Protein AF-A0A3B9L154-F1 (afdb_monomer_lite)

Secondary structure (DSSP, 8-state):
-----------HHHHHHHHHHHHHHHGGGGSPP----SPPHHHHHHHHHHHHTT--S------HHHHHHHHHHHHHHSPTT----EEGGG---HHHHHHHHHHHT--EEEE-SHHHHHHHHHH-TTSEEEESSPPPHHHHHHHHHHS-GGGGGGGGGEEEEE-SHHHHHHHHHHHHHTT-PEEEEEEB--SS-SSSBPTTHHHHHHHHHHHH-TTEEEEEEE---TTGGGS----

Structure (mmCIF, N/CA/C/O backbone):
data_AF-A0A3B9L154-F1
#
_entry.id   AF-A0A3B9L154-F1
#
loop_
_atom_site.group_PDB
_atom_site.id
_atom_site.type_symbol
_atom_site.label_atom_id
_atom_site.label_alt_id
_atom_site.label_comp_id
_atom_site.label_asym_id
_atom_site.label_entity_id
_atom_site.label_seq_id
_atom_site.pdbx_PDB_ins_code
_atom_site.Cartn_x
_atom_site.Cartn_y
_atom_site.Cartn_z
_atom_site.occupancy
_atom_site.B_iso_or_equiv
_atom_site.auth_seq_id
_atom_site.auth_comp_id
_atom_site.auth_asym_id
_atom_site.auth_atom_id
_atom_site.pdbx_PDB_model_num
ATOM 1 N N . MET A 1 1 ? 9.910 81.592 54.463 1.00 31.41 1 MET A N 1
ATOM 2 C CA . MET A 1 1 ? 10.342 80.218 54.130 1.00 31.41 1 MET A CA 1
ATOM 3 C C . MET A 1 1 ? 9.312 79.659 53.158 1.00 31.41 1 MET A C 1
ATOM 5 O O . MET A 1 1 ? 8.141 79.693 53.516 1.00 31.41 1 MET A O 1
ATOM 9 N N . PRO A 1 2 ? 9.697 79.344 51.911 1.00 40.53 2 PRO A N 1
ATOM 10 C CA . PRO A 1 2 ? 8.777 79.244 50.780 1.00 40.53 2 PRO A CA 1
ATOM 11 C C . PRO A 1 2 ? 8.341 77.796 50.532 1.00 40.53 2 PRO A C 1
ATOM 13 O O . PRO A 1 2 ? 9.166 76.898 50.643 1.00 40.53 2 PRO A O 1
ATOM 16 N N . GLU A 1 3 ? 7.104 77.565 50.094 1.00 33.75 3 GLU A N 1
ATOM 17 C CA . GLU A 1 3 ? 6.767 76.337 49.365 1.00 33.75 3 GLU A CA 1
ATOM 18 C C . GLU A 1 3 ? 5.946 76.690 48.128 1.00 33.75 3 GLU A C 1
ATOM 20 O O . GLU A 1 3 ? 4.834 77.206 48.204 1.00 33.75 3 GLU A O 1
ATOM 25 N N . GLY A 1 4 ? 6.592 76.491 46.979 1.00 37.31 4 GLY A N 1
ATOM 26 C CA . GLY A 1 4 ? 6.086 76.798 45.655 1.00 37.31 4 GLY A CA 1
ATOM 27 C C . GLY A 1 4 ? 5.160 75.729 45.085 1.00 37.31 4 GLY A C 1
ATOM 28 O O . GLY A 1 4 ? 5.178 74.553 45.457 1.00 37.31 4 GLY A O 1
ATOM 29 N N . GLU A 1 5 ? 4.379 76.188 44.115 1.00 43.97 5 GLU A N 1
ATOM 30 C CA . GLU A 1 5 ? 3.517 75.422 43.227 1.00 43.97 5 GLU A CA 1
ATOM 31 C C . GLU A 1 5 ? 4.261 74.239 42.586 1.00 43.97 5 GLU A C 1
ATOM 33 O O . GLU A 1 5 ? 5.245 74.405 41.861 1.00 43.97 5 GLU A O 1
ATOM 38 N N . ARG A 1 6 ? 3.756 73.017 42.789 1.00 40.03 6 ARG A N 1
ATOM 39 C CA . ARG A 1 6 ? 4.175 71.844 42.012 1.00 40.03 6 ARG A CA 1
ATOM 40 C C . ARG A 1 6 ? 3.196 71.612 40.863 1.00 40.03 6 ARG A C 1
ATOM 42 O O . ARG A 1 6 ? 2.108 71.078 41.056 1.00 40.03 6 ARG A O 1
ATOM 49 N N . ARG A 1 7 ? 3.611 71.985 39.645 1.00 44.00 7 ARG A N 1
ATOM 50 C CA . ARG A 1 7 ? 2.992 71.541 38.384 1.00 44.00 7 ARG A CA 1
ATOM 51 C C . ARG A 1 7 ? 3.123 70.019 38.279 1.00 44.00 7 ARG A C 1
ATOM 53 O O . ARG A 1 7 ? 4.236 69.497 38.232 1.00 44.00 7 ARG A O 1
ATOM 60 N N . PHE A 1 8 ? 2.003 69.310 38.188 1.00 41.16 8 PHE A N 1
ATOM 61 C CA . PHE A 1 8 ? 2.006 67.899 37.809 1.00 41.16 8 PHE A CA 1
ATOM 62 C C . PHE A 1 8 ? 2.337 67.787 36.317 1.00 41.16 8 PHE A C 1
ATOM 64 O O . PHE A 1 8 ? 1.530 68.138 35.461 1.00 41.16 8 PHE A O 1
ATOM 71 N N . SER A 1 9 ? 3.545 67.317 36.002 1.00 48.91 9 SER A N 1
ATOM 72 C CA . SER A 1 9 ? 3.886 66.867 34.652 1.00 48.91 9 SER A CA 1
ATOM 73 C C . SER A 1 9 ? 3.619 65.366 34.559 1.00 48.91 9 SER A C 1
ATOM 75 O O . SER A 1 9 ? 4.186 64.573 35.310 1.00 48.91 9 SER A O 1
ATOM 77 N N . VAL A 1 10 ? 2.709 64.973 33.669 1.00 49.78 10 VAL A N 1
ATOM 78 C CA . VAL A 1 10 ? 2.440 63.559 33.389 1.00 49.78 10 VAL A CA 1
ATOM 79 C C . VAL A 1 10 ? 3.591 63.032 32.536 1.00 49.78 10 VAL A C 1
ATOM 81 O O . VAL A 1 10 ? 3.801 63.463 31.403 1.00 49.78 10 VAL A O 1
ATOM 84 N N . SER A 1 11 ? 4.370 62.112 33.097 1.00 53.66 11 SER A N 1
ATOM 85 C CA . SER A 1 11 ? 5.464 61.450 32.388 1.00 53.66 11 SER A CA 1
ATOM 86 C C . SER A 1 11 ? 4.907 60.469 31.356 1.00 53.66 11 SER A C 1
ATOM 88 O O . SER A 1 11 ? 3.985 59.707 31.650 1.00 53.66 11 SER A O 1
ATOM 90 N N . ARG A 1 12 ? 5.519 60.409 30.163 1.00 54.06 12 ARG A N 1
ATOM 91 C CA . ARG A 1 12 ? 5.177 59.456 29.084 1.00 54.06 12 ARG A CA 1
ATOM 92 C C . ARG A 1 12 ? 5.155 57.983 29.541 1.00 54.06 12 ARG A C 1
ATOM 94 O O . ARG A 1 12 ? 4.516 57.164 28.893 1.00 54.06 12 ARG A O 1
ATOM 101 N N . ARG A 1 13 ? 5.775 57.643 30.682 1.00 47.56 13 ARG A N 1
ATOM 102 C CA . ARG A 1 13 ? 5.690 56.311 31.312 1.00 47.56 13 ARG A CA 1
ATOM 103 C C . ARG A 1 13 ? 4.325 55.990 31.939 1.00 47.56 13 ARG A C 1
ATOM 105 O O . ARG A 1 13 ? 3.954 54.822 31.958 1.00 47.56 13 ARG A O 1
ATOM 112 N N . GLN A 1 14 ? 3.562 56.978 32.410 1.00 46.12 14 GLN A N 1
ATOM 113 C CA . GLN A 1 14 ? 2.232 56.747 32.999 1.00 46.12 14 GLN A CA 1
ATOM 114 C C . GLN A 1 14 ? 1.162 56.434 31.938 1.00 46.12 14 GLN A C 1
ATOM 116 O O . GLN A 1 14 ? 0.225 55.695 32.222 1.00 46.12 14 GLN A O 1
ATOM 121 N N . LEU A 1 15 ? 1.342 56.896 30.695 1.00 48.00 15 LEU A N 1
ATOM 122 C CA . LEU A 1 15 ? 0.468 56.536 29.568 1.00 48.00 15 LEU A CA 1
ATOM 123 C C . LEU A 1 15 ? 0.679 55.091 29.083 1.00 48.00 15 LEU A C 1
ATOM 125 O O . LEU A 1 15 ? -0.263 54.461 28.611 1.00 48.00 15 LEU A O 1
ATOM 129 N N . ILE A 1 16 ? 1.879 54.526 29.254 1.00 48.50 16 ILE A N 1
ATOM 130 C CA . ILE A 1 16 ? 2.173 53.138 28.856 1.00 48.50 16 ILE A CA 1
ATOM 131 C C . ILE A 1 16 ? 1.524 52.135 29.824 1.00 48.50 16 ILE A C 1
ATOM 133 O O . ILE A 1 16 ? 1.038 51.093 29.394 1.00 48.50 16 ILE A O 1
ATOM 137 N N . ILE A 1 17 ? 1.422 52.468 31.115 1.00 44.75 17 ILE A N 1
ATOM 138 C CA . ILE A 1 17 ? 0.771 51.599 32.112 1.00 44.75 17 ILE A CA 1
ATOM 139 C C . ILE A 1 17 ? -0.757 51.564 31.916 1.00 44.75 17 ILE A C 1
ATOM 141 O O . ILE A 1 17 ? -1.372 50.519 32.114 1.00 44.75 17 ILE A O 1
ATOM 145 N N . ALA A 1 18 ? -1.369 52.649 31.428 1.00 43.28 18 ALA A N 1
ATOM 146 C CA . ALA A 1 18 ? -2.790 52.658 31.065 1.00 43.28 18 ALA A CA 1
ATOM 147 C C . ALA A 1 18 ? -3.096 51.886 29.759 1.00 43.28 18 ALA A C 1
ATOM 149 O O . ALA A 1 18 ? -4.207 51.390 29.587 1.00 43.28 18 ALA A O 1
ATOM 150 N N . GLY A 1 19 ? -2.116 51.733 28.856 1.00 43.47 19 GLY A N 1
ATOM 151 C CA . GLY A 1 19 ? -2.281 51.014 27.584 1.00 43.47 19 GLY A CA 1
ATOM 152 C C . GLY A 1 19 ? -2.193 49.486 27.683 1.00 43.47 19 GLY A C 1
ATOM 153 O O . GLY A 1 19 ? -2.771 48.783 26.857 1.00 43.47 19 GLY A O 1
ATOM 154 N N . VAL A 1 20 ? -1.522 48.948 28.707 1.00 42.34 20 VAL A N 1
ATOM 155 C CA . VAL A 1 20 ? -1.360 47.488 28.885 1.00 42.34 20 VAL A CA 1
ATOM 156 C C . VAL A 1 20 ? -2.579 46.847 29.570 1.00 42.34 20 VAL A C 1
ATOM 158 O O . VAL A 1 20 ? -2.860 45.670 29.356 1.00 42.34 20 VAL A O 1
ATOM 161 N N . GLY A 1 21 ? -3.370 47.620 30.322 1.00 41.81 21 GLY A N 1
ATOM 162 C CA . GLY A 1 21 ? -4.554 47.112 31.026 1.00 41.81 21 GLY A CA 1
ATOM 163 C C . GLY A 1 21 ? -5.774 46.821 30.141 1.00 41.81 21 GLY A C 1
ATOM 164 O O . GLY A 1 21 ? -6.601 45.993 30.508 1.00 41.81 21 GLY A O 1
ATOM 165 N N . VAL A 1 22 ? -5.894 47.455 28.967 1.00 42.66 22 VAL A N 1
ATOM 166 C CA . VAL A 1 22 ? -7.089 47.313 28.106 1.00 42.66 22 VAL A CA 1
ATOM 167 C C . VAL A 1 22 ? -6.940 46.186 27.076 1.00 42.66 22 VAL A C 1
ATOM 169 O O . VAL A 1 22 ? -7.917 45.508 26.762 1.00 42.66 22 VAL A O 1
ATOM 172 N N . VAL A 1 23 ? -5.722 45.895 26.607 1.00 42.56 23 VAL A N 1
ATOM 173 C CA . VAL A 1 23 ? -5.493 44.807 25.632 1.00 42.56 23 VAL A CA 1
ATOM 174 C C . VAL A 1 23 ? -5.582 43.420 26.289 1.00 42.56 23 VAL A C 1
ATOM 176 O O . VAL A 1 23 ? -6.016 42.463 25.652 1.00 42.56 23 VAL A O 1
ATOM 179 N N . GLY A 1 24 ? -5.266 43.305 27.585 1.00 40.78 24 GLY A N 1
ATOM 180 C CA . GLY A 1 24 ? -5.338 42.034 28.319 1.00 40.78 24 GLY A CA 1
ATOM 181 C C . GLY A 1 24 ? -6.758 41.532 28.617 1.00 40.78 24 GLY A C 1
ATOM 182 O O . GLY A 1 24 ? -6.963 40.328 28.749 1.00 40.78 24 GLY A O 1
ATOM 183 N N . VAL A 1 25 ? -7.755 42.423 28.689 1.00 44.44 25 VAL A N 1
ATOM 184 C CA . VAL A 1 25 ? -9.144 42.047 29.023 1.00 44.44 25 VAL A CA 1
ATOM 185 C C . VAL A 1 25 ? -9.961 41.713 27.767 1.00 44.44 25 VAL A C 1
ATOM 187 O O . VAL A 1 25 ? -10.824 40.837 27.810 1.00 44.44 25 VAL A O 1
ATOM 190 N N . ALA A 1 26 ? -9.642 42.316 26.615 1.00 43.91 26 ALA A N 1
ATOM 191 C CA . ALA A 1 26 ? -10.324 42.027 25.348 1.00 43.91 26 ALA A CA 1
ATOM 192 C C . ALA A 1 26 ? -9.974 40.644 24.755 1.00 43.91 26 ALA A C 1
ATOM 194 O O . ALA A 1 26 ? -10.754 40.098 23.982 1.00 43.91 26 ALA A O 1
ATOM 195 N N . GLY A 1 27 ? -8.837 40.048 25.138 1.00 45.56 27 GLY A N 1
ATOM 196 C CA . GLY A 1 27 ? -8.429 38.705 24.700 1.00 45.56 27 GLY A CA 1
ATOM 197 C C . GLY A 1 27 ? -9.042 37.546 25.500 1.00 45.56 27 GLY A C 1
ATOM 198 O O . GLY A 1 27 ? -8.946 36.396 25.080 1.00 45.56 27 GLY A O 1
ATOM 199 N N . MET A 1 28 ? -9.692 37.814 26.641 1.00 47.28 28 MET A N 1
ATOM 200 C CA . MET A 1 28 ? -10.324 36.769 27.465 1.00 47.28 28 MET A CA 1
ATOM 201 C C . MET A 1 28 ? -11.740 36.383 27.006 1.00 47.28 28 MET A C 1
ATOM 203 O O . MET A 1 28 ? -12.293 35.400 27.498 1.00 47.28 28 MET A O 1
ATOM 207 N N . THR A 1 29 ? -12.328 37.098 26.043 1.00 53.38 29 THR A N 1
ATOM 208 C CA . THR A 1 29 ? -13.706 36.866 25.569 1.00 53.38 29 THR A CA 1
ATOM 209 C C . THR A 1 29 ? -13.818 35.862 24.418 1.00 53.38 29 THR A C 1
ATOM 211 O O . THR A 1 29 ? -14.924 35.571 23.971 1.00 53.38 29 THR A O 1
ATOM 214 N N . GLN A 1 30 ? -12.704 35.264 23.984 1.00 54.94 30 GLN A N 1
ATOM 215 C CA . GLN A 1 30 ? -12.688 34.145 23.034 1.00 54.94 30 GLN A CA 1
ATOM 216 C C . GLN A 1 30 ? -12.179 32.841 23.659 1.00 54.94 30 GLN A C 1
ATOM 218 O O . GLN A 1 30 ? -11.603 32.000 22.971 1.00 54.94 30 GLN A O 1
ATOM 223 N N . ARG A 1 31 ? -12.411 32.609 24.959 1.00 54.97 31 ARG A N 1
ATOM 224 C CA . ARG A 1 31 ? -12.402 31.216 25.426 1.00 54.97 31 ARG A CA 1
ATOM 225 C C . ARG A 1 31 ? -13.531 30.491 24.690 1.00 54.97 31 ARG A C 1
ATOM 227 O O . ARG A 1 31 ? -14.668 30.970 24.764 1.00 54.97 31 ARG A O 1
ATOM 234 N N . PRO A 1 32 ? -13.252 29.387 23.969 1.00 62.50 32 PRO A N 1
ATOM 235 C CA . PRO A 1 32 ? -14.309 28.555 23.419 1.00 62.50 32 PRO A CA 1
ATOM 236 C C . PRO A 1 32 ? -15.302 28.287 24.543 1.00 62.50 32 PRO A C 1
ATOM 238 O O . PRO A 1 32 ? -14.893 27.884 25.634 1.00 62.50 32 PRO A O 1
ATOM 241 N N . ARG A 1 33 ? -16.583 28.604 24.319 1.00 59.09 33 ARG A N 1
ATOM 242 C CA . ARG A 1 33 ? -17.620 28.278 25.297 1.00 59.09 33 ARG A CA 1
ATOM 243 C C . ARG A 1 33 ? -17.484 26.801 25.623 1.00 59.09 33 ARG A C 1
ATOM 245 O O . ARG A 1 33 ? -17.418 25.982 24.707 1.00 59.09 33 ARG A O 1
ATOM 252 N N . ASP A 1 34 ? -17.413 26.507 26.912 1.00 61.62 34 ASP A N 1
ATOM 253 C CA . ASP A 1 34 ? -17.394 25.144 27.398 1.00 61.62 34 ASP A CA 1
ATOM 254 C C . ASP A 1 34 ? -18.646 24.429 26.873 1.00 61.62 34 ASP A C 1
ATOM 256 O O . ASP A 1 34 ? -19.775 24.793 27.203 1.00 61.62 34 ASP A O 1
ATOM 260 N N . LYS A 1 35 ? -18.432 23.480 25.958 1.00 61.50 35 LYS A N 1
ATOM 261 C CA . LYS A 1 35 ? -19.480 22.631 25.384 1.00 61.50 35 LYS A CA 1
ATOM 262 C C . LYS A 1 35 ? -19.663 21.351 26.199 1.00 61.50 35 LYS A C 1
ATOM 264 O O . LYS A 1 35 ? -20.304 20.426 25.706 1.00 61.50 35 LYS A O 1
ATOM 269 N N . SER A 1 36 ? -19.122 21.274 27.417 1.00 61.12 36 SER A N 1
ATOM 270 C CA . SER A 1 36 ? -19.414 20.192 28.358 1.00 61.12 36 SER A CA 1
ATOM 271 C C . SER A 1 36 ? -20.848 20.312 28.897 1.00 61.12 36 SER A C 1
ATOM 273 O O . SER A 1 36 ? -21.117 20.575 30.064 1.00 61.12 36 SER A O 1
ATOM 275 N N . GLY A 1 37 ? -21.820 20.123 28.003 1.00 66.38 37 GLY A N 1
ATOM 276 C CA . GLY A 1 37 ? -23.166 19.740 28.401 1.00 66.38 37 GLY A CA 1
ATOM 277 C C . GLY A 1 37 ? -23.166 18.348 29.050 1.00 66.38 37 GLY A C 1
ATOM 278 O O . GLY A 1 37 ? -22.112 17.711 29.174 1.00 66.38 37 GLY A O 1
ATOM 279 N N . PRO A 1 38 ? -24.343 17.843 29.459 1.00 71.44 38 PRO A N 1
ATOM 280 C CA . PRO A 1 38 ? -24.476 16.466 29.918 1.00 71.44 38 PRO A CA 1
ATOM 281 C C . PRO A 1 38 ? -23.834 15.521 28.900 1.00 71.44 38 PRO A C 1
ATOM 283 O O . PRO A 1 38 ? -24.082 15.647 27.699 1.00 71.44 38 PRO A O 1
ATOM 286 N N . ARG A 1 39 ? -22.983 14.602 29.368 1.00 78.25 39 ARG A N 1
ATOM 287 C CA . ARG A 1 39 ? -22.363 13.616 28.477 1.00 78.25 39 ARG A CA 1
ATOM 288 C C . ARG A 1 39 ? -23.473 12.794 27.833 1.00 78.25 39 ARG A C 1
ATOM 290 O O . ARG A 1 39 ? -24.379 12.337 28.528 1.00 78.25 39 ARG A O 1
ATOM 297 N N . GLU A 1 40 ? -23.404 12.621 26.516 1.00 88.56 40 GLU A N 1
ATOM 298 C CA . GLU A 1 40 ? -24.346 11.757 25.807 1.00 88.56 40 GLU A CA 1
ATOM 299 C C . GLU A 1 40 ? -24.321 10.348 26.409 1.00 88.56 40 GLU A C 1
ATOM 301 O O . GLU A 1 40 ? -23.264 9.871 26.835 1.00 88.56 40 GLU A O 1
ATOM 306 N N . LYS A 1 41 ? -25.476 9.668 26.401 1.00 92.19 41 LYS A N 1
ATOM 307 C CA . LYS A 1 41 ? -25.634 8.325 26.981 1.00 92.19 41 LYS A CA 1
ATOM 308 C C . LYS A 1 41 ? -24.539 7.358 26.516 1.00 92.19 41 LYS A C 1
ATOM 310 O O . LYS A 1 41 ? -23.989 6.632 27.330 1.00 92.19 41 LYS A O 1
ATOM 315 N N . TYR A 1 42 ? -24.169 7.424 25.239 1.00 92.06 42 TYR A N 1
ATOM 316 C CA . TYR A 1 42 ? -23.092 6.629 24.648 1.00 92.06 42 TYR A CA 1
ATOM 317 C C . TYR A 1 42 ? -21.768 6.703 25.436 1.00 92.06 42 TYR A C 1
ATOM 319 O O . TYR A 1 42 ? -21.164 5.677 25.737 1.00 92.06 42 TYR A O 1
ATOM 327 N N . PHE A 1 43 ? -21.324 7.906 25.813 1.00 91.50 43 PHE A N 1
ATOM 328 C CA . PHE A 1 43 ? -20.069 8.079 26.550 1.00 91.50 43 PHE A CA 1
ATOM 329 C C . PHE A 1 43 ? -20.199 7.708 28.029 1.00 91.50 43 PHE A C 1
ATOM 331 O O . PHE A 1 43 ? -19.212 7.296 28.636 1.00 91.50 43 PHE A O 1
ATOM 338 N N . LEU A 1 44 ? -21.398 7.845 28.606 1.00 92.44 44 LEU A N 1
ATOM 339 C CA . LEU A 1 44 ? -21.682 7.379 29.966 1.00 92.44 44 LEU A CA 1
ATOM 340 C C . LEU A 1 44 ? -21.626 5.850 30.039 1.00 92.44 44 LEU A C 1
ATOM 342 O O . LEU A 1 44 ? -20.905 5.319 30.874 1.00 92.44 44 LEU A O 1
ATOM 346 N N . ASP A 1 45 ? -22.278 5.154 29.104 1.00 93.19 45 ASP A N 1
ATOM 347 C CA . ASP A 1 45 ? -22.262 3.689 29.036 1.00 93.19 45 ASP A CA 1
ATOM 348 C C . ASP A 1 45 ? -20.828 3.150 28.868 1.00 93.19 45 ASP A C 1
ATOM 350 O O . ASP A 1 45 ? -20.438 2.178 29.516 1.00 93.19 45 ASP A O 1
ATOM 354 N N . MET A 1 46 ? -20.013 3.807 28.031 1.00 93.38 46 MET A N 1
ATOM 355 C CA . MET A 1 46 ? -18.604 3.450 27.844 1.00 93.38 46 MET A CA 1
ATOM 356 C C . MET A 1 46 ? -17.785 3.662 29.121 1.00 93.38 46 MET A C 1
ATOM 358 O O . MET A 1 46 ? -16.987 2.803 29.492 1.00 93.38 46 MET A O 1
ATOM 362 N N . GLN A 1 47 ? -17.984 4.783 29.816 1.00 91.94 47 GLN A N 1
ATOM 363 C CA . GLN A 1 47 ? -17.320 5.046 31.090 1.00 91.94 47 GLN A CA 1
ATOM 364 C C . GLN A 1 47 ? -17.702 4.006 32.150 1.00 91.94 47 GLN A C 1
ATOM 366 O O . GLN A 1 47 ? -16.822 3.511 32.853 1.00 91.94 47 GLN A O 1
ATOM 371 N N . ASP A 1 48 ? -18.986 3.665 32.253 1.00 94.19 48 ASP A N 1
ATOM 372 C CA . ASP A 1 48 ? -19.482 2.679 33.213 1.00 94.19 48 ASP A CA 1
ATOM 373 C C . ASP A 1 48 ? -18.925 1.283 32.912 1.00 94.19 48 ASP A C 1
ATOM 375 O O . ASP A 1 48 ? -18.540 0.555 33.829 1.00 94.19 48 ASP A O 1
ATOM 379 N N . ALA A 1 49 ? -18.811 0.917 31.630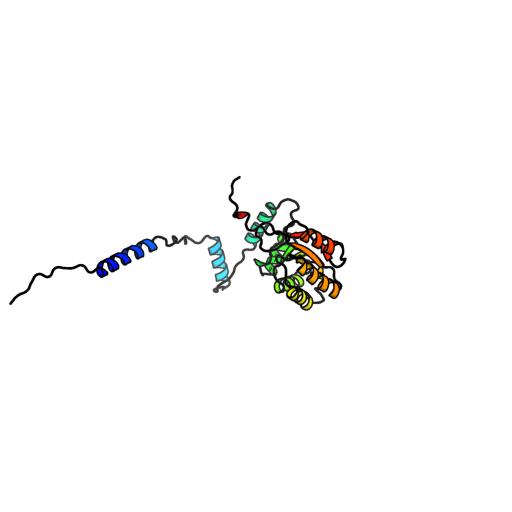 1.00 95.12 49 ALA A N 1
ATOM 380 C CA . ALA A 1 49 ? -18.167 -0.324 31.213 1.00 95.12 49 ALA A CA 1
ATOM 381 C C . ALA A 1 49 ? -16.683 -0.361 31.612 1.00 95.12 49 ALA A C 1
ATOM 383 O O . ALA A 1 49 ? -16.250 -1.329 32.231 1.00 95.12 49 ALA A O 1
ATOM 384 N N . LEU A 1 50 ? -15.922 0.703 31.331 1.00 95.62 50 LEU A N 1
ATOM 385 C CA . LEU A 1 50 ? -14.509 0.793 31.719 1.00 95.62 50 LEU A CA 1
ATOM 386 C C . LEU A 1 50 ? -14.333 0.720 33.243 1.00 95.62 50 LEU A C 1
ATOM 388 O O . LEU A 1 50 ? -13.476 -0.015 33.728 1.00 95.62 50 LEU A O 1
ATOM 392 N N . ALA A 1 51 ? -15.170 1.433 34.002 1.00 95.06 51 ALA A N 1
ATOM 393 C CA . ALA A 1 51 ? -15.127 1.430 35.462 1.00 95.06 51 ALA A CA 1
ATOM 394 C C . ALA A 1 51 ? -15.445 0.046 36.048 1.00 95.06 51 ALA A C 1
ATOM 396 O O . ALA A 1 51 ? -14.761 -0.403 36.968 1.00 95.06 51 ALA A O 1
ATOM 397 N N . ARG A 1 52 ? -16.449 -0.648 35.496 1.00 97.25 52 ARG A N 1
ATOM 398 C CA . ARG A 1 52 ? -16.830 -2.009 35.902 1.00 97.25 52 ARG A CA 1
ATOM 399 C C . ARG A 1 52 ? -15.713 -3.025 35.667 1.00 97.25 52 ARG A C 1
ATOM 401 O O . ARG A 1 52 ? -15.524 -3.899 36.504 1.00 97.25 52 ARG A O 1
ATOM 408 N N . GLU A 1 53 ? -14.958 -2.873 34.583 1.00 97.00 53 GLU A N 1
ATOM 409 C CA . GLU A 1 53 ? -13.790 -3.710 34.273 1.00 97.00 53 GLU A CA 1
ATOM 410 C C . GLU A 1 53 ? -12.497 -3.227 34.967 1.00 97.00 53 GLU A C 1
ATOM 412 O O . GLU A 1 53 ? -11.416 -3.760 34.729 1.00 97.00 53 GLU A O 1
ATOM 417 N N . GLY A 1 54 ? -12.577 -2.210 35.835 1.00 96.56 54 GLY A N 1
ATOM 418 C CA . GLY A 1 54 ? -11.428 -1.691 36.584 1.00 96.56 54 GLY A CA 1
ATOM 419 C C . GLY A 1 54 ? -10.405 -0.925 35.735 1.00 96.56 54 GLY A C 1
ATOM 420 O O . GLY A 1 54 ? -9.276 -0.705 36.179 1.00 96.56 54 GLY A O 1
ATOM 421 N N . ILE A 1 55 ? -10.774 -0.496 34.527 1.00 96.62 55 ILE A N 1
ATOM 422 C CA . ILE A 1 55 ? -9.900 0.249 33.617 1.00 96.62 55 ILE A CA 1
ATOM 423 C C . ILE A 1 55 ? -9.937 1.735 33.994 1.00 96.62 55 ILE A C 1
ATOM 425 O O . ILE A 1 55 ? -10.808 2.493 33.574 1.00 96.62 55 ILE A O 1
ATOM 429 N N . GLY A 1 56 ? -8.972 2.147 34.819 1.00 93.50 56 GLY A N 1
ATOM 430 C CA . GLY A 1 56 ? -8.829 3.524 35.315 1.00 93.50 56 GLY A CA 1
ATOM 431 C C . GLY A 1 56 ? -7.710 4.348 34.662 1.00 93.50 56 GLY A C 1
ATOM 432 O O . GLY A 1 56 ? -7.437 5.461 35.107 1.00 93.50 56 GLY A O 1
ATOM 433 N N . THR A 1 57 ? -7.023 3.812 33.652 1.00 94.62 57 THR A N 1
ATOM 434 C CA . THR A 1 57 ? -5.889 4.458 32.968 1.00 94.62 57 THR A CA 1
ATOM 435 C C . THR A 1 57 ? -6.291 5.016 31.597 1.00 94.62 57 THR A C 1
ATOM 437 O O . THR A 1 57 ? -7.320 4.614 31.044 1.00 94.62 57 THR A O 1
ATOM 440 N N . PRO A 1 58 ? -5.498 5.936 31.004 1.00 94.06 58 PRO A N 1
ATOM 441 C CA . PRO A 1 58 ? -5.717 6.376 29.628 1.00 94.06 58 PRO A CA 1
ATOM 442 C C . PRO A 1 58 ? -5.823 5.179 28.677 1.00 94.06 58 PRO A C 1
ATOM 444 O O . PRO A 1 58 ? -4.895 4.381 28.572 1.00 94.06 58 PRO A O 1
ATOM 447 N N . THR A 1 59 ? -6.968 5.064 28.005 1.00 93.25 59 THR A N 1
ATOM 448 C CA . THR A 1 59 ? -7.336 3.896 27.197 1.00 93.25 59 THR A CA 1
ATOM 449 C C . THR A 1 59 ? -7.889 4.356 25.855 1.00 93.25 59 THR A C 1
ATOM 451 O O . THR A 1 59 ? -8.747 5.237 25.803 1.00 93.25 59 THR A O 1
ATOM 454 N N . LEU A 1 60 ? -7.401 3.758 24.766 1.00 91.62 60 LEU A N 1
ATOM 455 C CA . LEU A 1 60 ? -7.983 3.917 23.436 1.00 91.62 60 LEU A CA 1
ATOM 456 C C . LEU A 1 60 ? -9.084 2.869 23.259 1.00 91.62 60 LEU A C 1
ATOM 458 O O . LEU A 1 60 ? -8.805 1.674 23.298 1.00 91.62 60 LEU A O 1
ATOM 462 N N . VAL A 1 61 ? -10.318 3.322 23.045 1.00 93.06 61 VAL A N 1
ATOM 463 C CA . VAL A 1 61 ? -11.467 2.455 22.759 1.00 93.06 61 VAL A CA 1
ATOM 464 C C . VAL A 1 61 ? -11.856 2.622 21.297 1.00 93.06 61 VAL A C 1
ATOM 466 O O . VAL A 1 61 ? -12.023 3.747 20.824 1.00 93.06 61 VAL A O 1
ATOM 469 N N . ILE A 1 62 ? -12.009 1.503 20.593 1.00 93.25 62 ILE A N 1
ATOM 470 C CA . ILE A 1 62 ? -12.532 1.459 19.228 1.00 93.25 62 ILE A CA 1
ATOM 471 C C . ILE A 1 62 ? -13.911 0.809 19.279 1.00 93.25 62 ILE A C 1
ATOM 473 O O . ILE A 1 62 ? -14.044 -0.337 19.698 1.00 93.25 62 ILE A O 1
ATOM 477 N N . ASP A 1 63 ? -14.931 1.549 18.854 1.00 95.50 63 ASP A N 1
ATOM 478 C CA . ASP A 1 63 ? -16.278 1.018 18.653 1.00 95.50 63 ASP A CA 1
ATOM 479 C C . ASP A 1 63 ? -16.331 0.322 17.285 1.00 95.50 63 ASP A C 1
ATOM 481 O O . ASP A 1 63 ? -16.338 0.982 16.240 1.00 95.50 63 ASP A O 1
ATOM 485 N N . LEU A 1 64 ? -16.301 -1.014 17.301 1.00 95.81 64 LEU A N 1
ATOM 486 C CA . LEU A 1 64 ? -16.296 -1.827 16.084 1.00 95.81 64 LEU A CA 1
ATOM 487 C C . LEU A 1 64 ? -17.634 -1.775 15.339 1.00 95.81 64 LEU A C 1
ATOM 489 O O . LEU A 1 64 ? -17.627 -1.808 14.114 1.00 95.81 64 LEU A O 1
ATOM 493 N N . GLU A 1 65 ? -18.762 -1.613 16.035 1.00 96.44 65 GLU A N 1
ATOM 494 C CA . GLU A 1 65 ? -20.075 -1.513 15.385 1.00 96.44 65 GLU A CA 1
ATOM 495 C C . GLU A 1 65 ? -20.185 -0.209 14.590 1.00 96.44 65 GLU A C 1
ATOM 497 O O . GLU A 1 65 ? -20.627 -0.197 13.439 1.00 96.44 65 GLU A O 1
ATOM 502 N N . ARG A 1 66 ? -19.716 0.906 15.166 1.00 97.00 66 ARG A N 1
ATOM 503 C CA . ARG A 1 66 ? -19.633 2.182 14.440 1.00 97.00 66 ARG A CA 1
ATOM 504 C C . ARG A 1 66 ? -18.607 2.140 13.314 1.00 97.00 66 ARG A C 1
ATOM 506 O O . ARG A 1 66 ? -18.835 2.758 12.274 1.00 97.00 66 ARG A O 1
ATOM 513 N N . LEU A 1 67 ? -17.485 1.442 13.499 1.00 97.25 67 LEU A N 1
ATOM 514 C CA . LEU A 1 67 ? -16.512 1.224 12.429 1.00 97.25 67 LEU A CA 1
ATOM 515 C C . LEU A 1 67 ? -17.150 0.461 11.259 1.00 97.25 67 LEU A C 1
ATOM 517 O O . LEU A 1 67 ? -17.023 0.908 10.121 1.00 97.25 67 LEU A O 1
ATOM 521 N N . ASP A 1 68 ? -17.883 -0.616 11.534 1.00 98.44 68 ASP A N 1
ATOM 522 C CA . ASP A 1 68 ? -18.580 -1.411 10.519 1.00 98.44 68 ASP A CA 1
ATOM 523 C C . ASP A 1 68 ? -19.647 -0.601 9.788 1.00 98.44 68 ASP A C 1
ATOM 525 O O . ASP A 1 68 ? -19.681 -0.603 8.560 1.00 98.44 68 ASP A O 1
ATOM 529 N N . ALA A 1 69 ? -20.445 0.189 10.509 1.00 98.44 69 ALA A N 1
ATOM 530 C CA . ALA A 1 69 ? -21.419 1.083 9.887 1.00 98.44 69 ALA A CA 1
ATOM 531 C C . ALA A 1 69 ? -20.757 2.121 8.956 1.00 98.44 69 ALA A C 1
ATOM 533 O O . ALA A 1 69 ? -21.282 2.431 7.881 1.00 98.44 69 ALA A O 1
ATOM 534 N N . ASN A 1 70 ? -19.585 2.647 9.334 1.00 97.81 70 ASN A N 1
ATOM 535 C CA . ASN A 1 70 ? -18.819 3.569 8.492 1.00 97.81 70 ASN A CA 1
ATOM 536 C C . ASN A 1 70 ? -18.255 2.873 7.247 1.00 97.81 70 ASN A C 1
ATOM 538 O O . ASN A 1 70 ? -18.277 3.456 6.162 1.00 97.81 70 ASN A O 1
ATOM 542 N N . ILE A 1 71 ? -17.758 1.642 7.394 1.00 97.44 71 ILE A N 1
ATOM 543 C CA . ILE A 1 71 ? -17.285 0.815 6.279 1.00 97.44 71 ILE A CA 1
ATOM 544 C C . ILE A 1 71 ? -18.431 0.551 5.305 1.00 97.44 71 ILE A C 1
ATOM 546 O O . ILE A 1 71 ? -18.282 0.805 4.112 1.00 97.44 71 ILE A O 1
ATOM 550 N N . ASP A 1 72 ? -19.582 0.111 5.806 1.00 97.62 72 ASP A N 1
ATOM 551 C CA . ASP A 1 72 ? -20.756 -0.175 4.985 1.00 97.62 72 ASP A CA 1
ATOM 552 C C . ASP A 1 72 ? -21.194 1.073 4.217 1.00 97.62 72 ASP A C 1
ATOM 554 O O . ASP A 1 72 ? -21.392 1.024 3.003 1.00 97.62 72 ASP A O 1
ATOM 558 N N . THR A 1 73 ? -21.247 2.220 4.900 1.00 9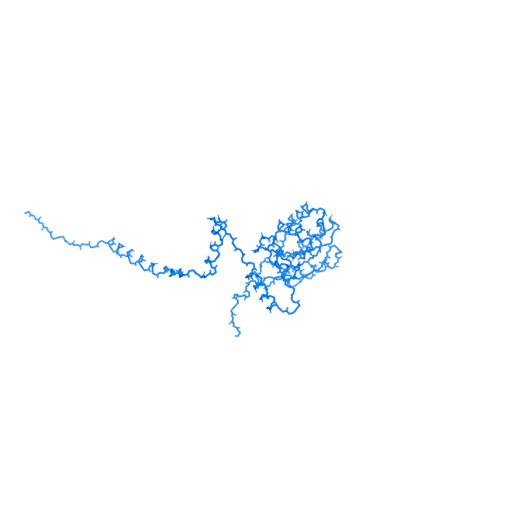8.00 73 THR A N 1
ATOM 559 C CA . THR A 1 73 ? -21.556 3.516 4.281 1.00 98.00 73 THR A CA 1
ATOM 560 C C . THR A 1 73 ? -20.558 3.856 3.173 1.00 98.00 73 THR A C 1
ATOM 562 O O . THR A 1 73 ? -20.972 4.199 2.066 1.00 98.00 73 THR A O 1
ATOM 565 N N . LEU A 1 74 ? -19.250 3.721 3.427 1.00 96.06 74 LEU A N 1
ATOM 566 C CA . LEU A 1 74 ? -18.211 3.938 2.418 1.00 96.06 74 LEU A CA 1
ATOM 567 C C . LEU A 1 74 ? -18.452 3.067 1.180 1.00 96.06 74 LEU A C 1
ATOM 569 O O . LEU A 1 74 ? -18.410 3.588 0.068 1.00 96.06 74 LEU A O 1
ATOM 573 N N . LEU A 1 75 ? -18.733 1.774 1.363 1.00 96.12 75 LEU A N 1
ATOM 574 C CA . LEU A 1 75 ? -18.968 0.845 0.256 1.00 96.12 75 LEU A CA 1
ATOM 575 C C . LEU A 1 75 ? -20.176 1.255 -0.596 1.00 96.12 75 LEU A C 1
ATOM 577 O O . LEU A 1 75 ? -20.121 1.109 -1.814 1.00 96.12 75 LEU A O 1
ATOM 581 N N . THR A 1 76 ? -21.227 1.831 0.003 1.00 96.50 76 THR A N 1
ATOM 582 C CA . THR A 1 76 ? -22.380 2.345 -0.764 1.00 96.50 76 THR A CA 1
ATOM 583 C C . THR A 1 76 ? -22.051 3.553 -1.646 1.00 96.50 76 THR A C 1
ATOM 585 O O . THR A 1 76 ? -22.755 3.808 -2.621 1.00 96.50 76 THR A O 1
ATOM 588 N N . HIS A 1 77 ? -20.988 4.298 -1.328 1.00 96.19 77 HIS A N 1
ATOM 589 C CA . HIS A 1 77 ? -20.557 5.468 -2.096 1.00 96.19 77 HIS A CA 1
ATOM 590 C C . HIS A 1 77 ? -19.583 5.124 -3.229 1.00 96.19 77 HIS A C 1
ATOM 592 O O . HIS A 1 77 ? -19.286 5.983 -4.063 1.00 96.19 77 HIS A O 1
ATOM 598 N N . LEU A 1 78 ? -19.054 3.899 -3.264 1.00 95.69 78 LEU A N 1
ATOM 599 C CA . LEU A 1 78 ? -18.103 3.497 -4.292 1.00 95.69 78 LEU A CA 1
ATOM 600 C C . LEU A 1 78 ? -18.816 3.246 -5.630 1.00 95.69 78 LEU A C 1
ATOM 602 O O . LEU A 1 78 ? -19.832 2.549 -5.670 1.00 95.69 78 LEU A O 1
ATOM 606 N N . PRO A 1 79 ? -18.270 3.744 -6.754 1.00 95.62 79 PRO A N 1
ATOM 607 C CA . PRO A 1 79 ? -18.730 3.357 -8.080 1.00 95.62 79 PRO A CA 1
ATOM 608 C C . PRO A 1 79 ? -18.656 1.841 -8.288 1.00 95.62 79 PRO A C 1
ATOM 610 O O . PRO A 1 79 ? -17.737 1.173 -7.807 1.00 95.62 79 PRO A O 1
ATOM 613 N N . ASN A 1 80 ? -19.590 1.301 -9.072 1.00 92.69 80 ASN A N 1
ATOM 614 C CA . ASN A 1 80 ? -19.587 -0.119 -9.407 1.00 92.69 80 ASN A CA 1
ATOM 615 C C . ASN A 1 80 ? -18.261 -0.527 -10.079 1.00 92.69 80 ASN A C 1
ATOM 617 O O . ASN A 1 80 ? -17.792 0.141 -11.001 1.00 92.69 80 ASN A O 1
ATOM 621 N N . GLY A 1 81 ? -17.663 -1.624 -9.614 1.00 91.00 81 GLY A N 1
ATOM 622 C CA . GLY A 1 81 ? -16.376 -2.123 -10.102 1.00 91.00 81 GLY A CA 1
ATOM 623 C C . GLY A 1 81 ? -15.143 -1.366 -9.592 1.00 91.00 81 GLY A C 1
ATOM 624 O O . GLY A 1 81 ? -14.027 -1.725 -9.968 1.00 91.00 81 GLY A O 1
ATOM 625 N N . MET A 1 82 ? -15.294 -0.351 -8.730 1.00 95.00 82 MET A N 1
ATOM 626 C CA . MET A 1 82 ? -14.148 0.342 -8.143 1.00 95.00 82 MET A CA 1
ATOM 627 C C . MET A 1 82 ? -13.423 -0.551 -7.128 1.00 95.00 82 MET A C 1
ATOM 629 O O . MET A 1 82 ? -13.972 -0.942 -6.099 1.00 95.00 82 MET A O 1
ATOM 633 N N . GLY A 1 83 ? -12.151 -0.848 -7.398 1.00 94.44 83 GLY A N 1
ATOM 634 C CA . GLY A 1 83 ? -11.297 -1.612 -6.491 1.00 94.44 83 GLY A CA 1
ATOM 635 C C . GLY A 1 83 ? -10.844 -0.780 -5.294 1.00 94.44 83 GLY A C 1
ATOM 636 O O . GLY A 1 83 ? -9.778 -0.169 -5.344 1.00 94.44 83 GLY A O 1
ATOM 637 N N . TYR A 1 84 ? -11.624 -0.782 -4.212 1.00 96.44 84 TYR A N 1
ATOM 638 C CA . TYR A 1 84 ? -11.241 -0.135 -2.956 1.00 96.44 84 TYR A CA 1
ATOM 639 C C . TYR A 1 84 ? -9.927 -0.702 -2.406 1.00 96.44 84 TYR A C 1
ATOM 641 O O . TYR A 1 84 ? -9.725 -1.917 -2.396 1.00 96.44 84 TYR A O 1
ATOM 649 N N . ARG A 1 85 ? -9.041 0.182 -1.937 1.00 96.88 85 ARG A N 1
ATOM 650 C CA . ARG A 1 85 ? -7.744 -0.160 -1.345 1.00 96.88 85 ARG A CA 1
ATOM 651 C C . ARG A 1 85 ? -7.612 0.507 0.021 1.00 96.88 85 ARG A C 1
ATOM 653 O O . ARG A 1 85 ? -7.767 1.721 0.135 1.00 96.88 85 ARG A O 1
ATOM 660 N N . ILE A 1 86 ? -7.288 -0.277 1.046 1.00 97.19 86 ILE A N 1
ATOM 661 C CA . ILE A 1 86 ? -7.134 0.212 2.420 1.00 97.19 86 ILE A CA 1
ATOM 662 C C . ILE A 1 86 ? -5.780 0.913 2.555 1.00 97.19 86 ILE A C 1
ATOM 664 O O . ILE A 1 86 ? -4.734 0.328 2.281 1.00 97.19 86 ILE A O 1
ATOM 668 N N . VAL A 1 87 ? -5.772 2.168 3.001 1.00 95.56 87 VAL A N 1
ATOM 669 C CA . VAL A 1 87 ? -4.543 2.948 3.212 1.00 95.56 87 VAL A CA 1
ATOM 670 C C . VAL A 1 87 ? -3.966 2.631 4.596 1.00 95.56 87 VAL A C 1
ATOM 672 O O . VAL A 1 87 ? -4.430 3.155 5.604 1.00 95.56 87 VAL A O 1
ATOM 675 N N . ALA A 1 88 ? -2.931 1.788 4.664 1.00 94.81 88 ALA A N 1
ATOM 676 C CA . ALA A 1 88 ? -2.482 1.191 5.928 1.00 94.81 88 ALA A CA 1
ATOM 677 C C . ALA A 1 88 ? -1.781 2.173 6.890 1.00 94.81 88 ALA A C 1
ATOM 679 O O . ALA A 1 88 ? -1.812 1.984 8.104 1.00 94.81 88 ALA A O 1
ATOM 680 N N . LYS A 1 89 ? -1.173 3.261 6.387 1.00 92.38 89 LYS A N 1
ATOM 681 C CA . LYS A 1 89 ? -0.382 4.191 7.227 1.00 92.38 89 LYS A CA 1
ATOM 682 C C . LYS A 1 89 ? -1.175 4.868 8.348 1.00 92.38 89 LYS A C 1
ATOM 684 O O . LYS A 1 89 ? -0.586 5.210 9.367 1.00 92.38 89 LYS A O 1
ATOM 689 N N . SER A 1 90 ? -2.474 5.099 8.151 1.00 88.62 90 SER A N 1
ATOM 690 C CA . SER A 1 90 ? -3.339 5.739 9.150 1.00 88.62 90 SER A CA 1
ATOM 691 C C . SER A 1 90 ? -3.833 4.764 10.215 1.00 88.62 90 SER A C 1
ATOM 693 O O . SER A 1 90 ? -4.406 5.204 11.206 1.00 88.62 90 SER A O 1
ATOM 695 N N . LEU A 1 91 ? -3.617 3.460 10.020 1.00 88.62 91 LEU A N 1
ATOM 696 C CA . LEU A 1 91 ? -4.124 2.408 10.888 1.00 88.62 91 LEU A CA 1
ATOM 697 C C . LEU A 1 91 ? -3.065 1.310 11.092 1.00 88.62 91 LEU A C 1
ATOM 699 O O . LEU A 1 91 ? -3.212 0.210 10.563 1.00 88.62 91 LEU A O 1
ATOM 703 N N . PRO A 1 92 ? -1.980 1.579 11.844 1.00 87.50 92 PRO A N 1
ATOM 704 C CA . PRO A 1 92 ? -0.902 0.618 12.085 1.00 87.50 92 PRO A CA 1
ATOM 705 C C . PRO A 1 92 ? -1.307 -0.462 13.112 1.00 87.50 92 PRO A C 1
ATOM 707 O O . PRO A 1 92 ? -0.630 -0.666 14.115 1.00 87.50 92 PRO A O 1
ATOM 710 N N . SER A 1 93 ? -2.432 -1.140 12.880 1.00 95.19 93 SER A N 1
ATOM 711 C CA . SER A 1 93 ? -2.941 -2.261 13.674 1.00 95.19 93 SER A CA 1
ATOM 712 C C . SER A 1 93 ? -3.313 -3.394 12.724 1.00 95.19 93 SER A C 1
ATOM 714 O O . SER A 1 93 ? -4.222 -3.247 11.908 1.00 95.19 93 SER A O 1
ATOM 716 N N . LEU A 1 94 ? -2.598 -4.518 12.819 1.00 96.44 94 LEU A N 1
ATOM 717 C CA . LEU A 1 94 ? -2.820 -5.684 11.960 1.00 96.44 94 LEU A CA 1
ATOM 718 C C . LEU A 1 94 ? -4.234 -6.249 12.127 1.00 96.44 94 LEU A C 1
ATOM 720 O O . LEU A 1 94 ? -4.880 -6.578 11.132 1.00 96.44 94 LEU A O 1
ATOM 724 N N . ASP A 1 95 ? -4.740 -6.286 13.359 1.00 96.25 95 ASP A N 1
ATOM 725 C CA . ASP A 1 95 ? -6.080 -6.795 13.657 1.00 96.25 95 ASP A CA 1
ATOM 726 C C . ASP A 1 95 ? -7.168 -5.884 13.086 1.00 96.25 95 ASP A C 1
ATOM 728 O O . ASP A 1 95 ? -8.091 -6.370 12.436 1.00 96.25 95 ASP A O 1
ATOM 732 N N . LEU A 1 96 ? -7.035 -4.559 13.230 1.00 96.50 96 LEU A N 1
ATOM 733 C CA . LEU A 1 96 ? -7.998 -3.629 12.633 1.00 96.50 96 LEU A CA 1
ATOM 734 C C . LEU A 1 96 ? -7.924 -3.631 11.103 1.00 96.50 96 LEU A C 1
ATOM 736 O O . LEU A 1 96 ? -8.960 -3.571 10.446 1.00 96.50 96 LEU A O 1
ATOM 740 N N . LEU A 1 97 ? -6.730 -3.742 10.514 1.00 97.56 97 LEU A N 1
ATOM 741 C CA . LEU A 1 97 ? -6.595 -3.908 9.065 1.00 97.56 97 LEU A CA 1
ATOM 742 C C . LEU A 1 97 ? -7.258 -5.206 8.592 1.00 97.56 97 LEU A C 1
ATOM 744 O O . LEU A 1 97 ? -7.972 -5.177 7.596 1.00 97.56 97 LEU A O 1
ATOM 748 N N . SER A 1 98 ? -7.081 -6.310 9.324 1.00 97.44 98 SER A N 1
ATOM 749 C CA . SER A 1 98 ? -7.725 -7.598 9.028 1.00 97.44 98 SER A CA 1
ATOM 750 C C . SER A 1 98 ? -9.247 -7.502 9.139 1.00 97.44 98 SER A C 1
ATOM 752 O O . SER A 1 98 ? -9.963 -7.995 8.272 1.00 97.44 98 SER A O 1
ATOM 754 N N . HIS A 1 99 ? -9.750 -6.806 10.161 1.00 97.69 99 HIS A N 1
ATOM 755 C CA . HIS A 1 99 ? -11.177 -6.540 10.346 1.00 97.69 99 HIS A CA 1
ATOM 756 C C . HIS A 1 99 ? -11.769 -5.756 9.168 1.00 97.69 99 HIS A C 1
ATOM 758 O O . HIS A 1 99 ? -12.735 -6.201 8.550 1.00 97.69 99 HIS A O 1
ATOM 764 N N . ILE A 1 100 ? -11.145 -4.634 8.789 1.00 97.56 100 ILE A N 1
ATOM 765 C CA . ILE A 1 100 ? -11.596 -3.811 7.655 1.00 97.56 100 ILE A CA 1
ATOM 766 C C . ILE A 1 100 ? -11.509 -4.600 6.348 1.00 97.56 100 ILE A C 1
ATOM 768 O O . ILE A 1 100 ? -12.445 -4.558 5.551 1.00 97.56 100 ILE A O 1
ATOM 772 N N . ARG A 1 101 ? -10.413 -5.334 6.124 1.00 97.50 101 ARG A N 1
ATOM 773 C CA . ARG A 1 101 ? -10.221 -6.213 4.962 1.00 97.50 101 ARG A CA 1
ATOM 774 C C . ARG A 1 101 ? -11.382 -7.202 4.834 1.00 97.50 101 ARG A C 1
ATOM 776 O O . ARG A 1 101 ? -12.034 -7.244 3.795 1.00 97.50 101 ARG A O 1
ATOM 783 N N . ASN A 1 102 ? -11.709 -7.902 5.920 1.00 97.56 102 ASN A N 1
ATOM 784 C CA . ASN A 1 102 ? -12.803 -8.871 5.957 1.00 97.56 102 ASN A CA 1
ATOM 785 C C . ASN A 1 102 ? -14.169 -8.218 5.712 1.00 97.56 102 ASN A C 1
ATOM 787 O O . ASN A 1 102 ? -14.960 -8.741 4.931 1.00 97.56 102 ASN A O 1
ATOM 791 N N . ARG A 1 103 ? -14.452 -7.068 6.343 1.00 97.62 103 ARG A N 1
ATOM 792 C CA . ARG A 1 103 ? -15.749 -6.387 6.196 1.00 97.62 103 ARG A CA 1
ATOM 793 C C . ARG A 1 103 ? -15.944 -5.789 4.803 1.00 97.62 103 ARG A C 1
ATOM 795 O O . ARG A 1 103 ? -17.038 -5.854 4.256 1.00 97.62 103 ARG A O 1
ATOM 802 N N . THR A 1 104 ? -14.885 -5.224 4.229 1.00 97.00 104 THR A N 1
ATOM 803 C CA . THR A 1 104 ? -14.913 -4.628 2.882 1.00 97.00 104 THR A CA 1
ATOM 804 C C . THR A 1 104 ? -14.838 -5.657 1.762 1.00 97.00 104 THR A C 1
ATOM 806 O O . THR A 1 104 ? -15.190 -5.338 0.628 1.00 97.00 104 THR A O 1
ATOM 809 N N . GLY A 1 105 ? -14.353 -6.867 2.055 1.00 96.44 105 GLY A N 1
ATOM 810 C CA . GLY A 1 105 ? -14.104 -7.907 1.061 1.00 96.44 105 GLY A CA 1
ATOM 811 C C . GLY A 1 105 ? -12.994 -7.557 0.063 1.00 96.44 105 GLY A C 1
ATOM 812 O O . GLY A 1 105 ? -12.928 -8.164 -1.003 1.00 96.44 105 GLY A O 1
ATOM 813 N N . THR A 1 106 ? -12.147 -6.560 0.355 1.00 96.81 106 THR A N 1
ATOM 814 C CA . THR A 1 106 ? -10.993 -6.228 -0.493 1.00 96.81 106 THR A CA 1
ATOM 815 C C . THR A 1 106 ? -9.729 -6.864 0.051 1.00 96.81 106 THR A C 1
ATOM 817 O O . THR A 1 106 ? -9.483 -6.802 1.246 1.00 96.81 106 THR A O 1
ATOM 820 N N . ASP A 1 107 ? -8.863 -7.348 -0.833 1.00 96.69 107 ASP A N 1
ATOM 821 C CA . ASP A 1 107 ? -7.504 -7.784 -0.479 1.00 96.69 107 ASP A CA 1
ATOM 822 C C . ASP A 1 107 ? -6.448 -6.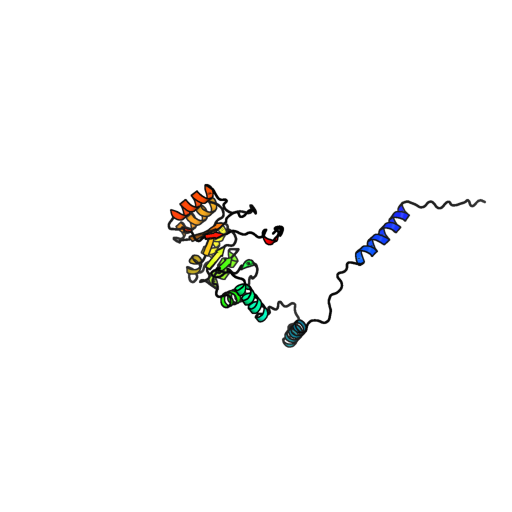722 -0.795 1.00 96.69 107 ASP A C 1
ATOM 824 O O . ASP A 1 107 ? -5.249 -6.960 -0.689 1.00 96.69 107 ASP A O 1
ATOM 828 N N . ARG A 1 108 ? -6.882 -5.531 -1.219 1.00 98.06 108 ARG A N 1
ATOM 829 C CA . ARG A 1 108 ? -5.998 -4.459 -1.674 1.00 98.06 108 ARG A CA 1
ATOM 830 C C . ARG A 1 108 ? -5.586 -3.577 -0.503 1.00 98.06 108 ARG A C 1
ATOM 832 O O . ARG A 1 108 ? -6.419 -2.879 0.078 1.00 98.06 108 ARG A O 1
ATOM 839 N N . LEU A 1 109 ? -4.285 -3.487 -0.253 1.00 97.94 109 LEU A N 1
ATOM 840 C CA . LEU A 1 109 ? -3.688 -2.565 0.713 1.00 97.94 109 LEU A CA 1
ATOM 841 C C . LEU A 1 109 ? -2.761 -1.559 0.038 1.00 97.94 109 LEU A C 1
ATOM 843 O O . LEU A 1 109 ? -2.129 -1.855 -0.974 1.00 97.94 109 LEU A O 1
ATOM 847 N N . MET A 1 110 ? -2.660 -0.364 0.608 1.00 97.75 110 MET A N 1
ATOM 848 C CA . MET A 1 110 ? -1.630 0.605 0.264 1.00 97.75 110 MET A CA 1
ATOM 849 C C . MET A 1 110 ? -0.639 0.746 1.419 1.00 97.75 110 MET A C 1
ATOM 851 O O . MET A 1 110 ? -0.998 1.241 2.492 1.00 97.75 110 MET A O 1
ATOM 855 N N . THR A 1 111 ? 0.610 0.350 1.182 1.00 97.38 111 THR A N 1
ATOM 856 C CA . THR A 1 111 ? 1.672 0.274 2.198 1.00 97.38 111 THR A CA 1
ATOM 857 C C . THR A 1 111 ? 2.722 1.360 1.963 1.00 97.38 111 THR A C 1
ATOM 859 O O . THR A 1 111 ? 3.023 1.704 0.826 1.00 97.38 111 THR A O 1
ATOM 862 N N . PHE A 1 112 ? 3.285 1.949 3.023 1.00 95.94 112 PHE A N 1
ATOM 863 C CA . PHE A 1 112 ? 4.105 3.165 2.887 1.00 95.94 112 PHE A CA 1
ATOM 864 C C . PHE A 1 112 ? 5.554 3.022 3.343 1.00 95.94 112 PHE A C 1
ATOM 866 O O . PHE A 1 112 ? 6.337 3.927 3.096 1.00 95.94 112 PHE A O 1
ATOM 873 N N . ASN A 1 113 ? 5.961 1.958 4.024 1.00 96.81 113 ASN A N 1
ATOM 874 C CA . ASN A 1 113 ? 7.355 1.788 4.436 1.00 96.81 113 ASN A CA 1
ATOM 875 C C . ASN A 1 113 ? 7.718 0.303 4.523 1.00 96.81 113 ASN A C 1
ATOM 877 O O . ASN A 1 113 ? 6.831 -0.545 4.577 1.00 96.81 113 ASN A O 1
ATOM 881 N N . GLN A 1 114 ? 9.019 0.010 4.517 1.00 98.00 114 GLN A N 1
ATOM 882 C CA . GLN A 1 114 ? 9.524 -1.362 4.547 1.00 98.00 114 GLN A CA 1
ATOM 883 C C . GLN A 1 114 ? 9.118 -2.131 5.818 1.00 98.00 114 GLN A C 1
ATOM 885 O O . GLN A 1 114 ? 8.563 -3.212 5.653 1.00 98.00 114 GLN A O 1
ATOM 890 N N . PRO A 1 115 ? 9.260 -1.606 7.053 1.00 97.12 115 PRO A N 1
ATOM 891 C CA . PRO A 1 115 ? 8.881 -2.374 8.244 1.00 97.12 115 PRO A CA 1
ATOM 892 C C . PRO A 1 115 ? 7.404 -2.796 8.245 1.00 97.12 115 PRO A C 1
ATOM 894 O O . PRO A 1 115 ? 7.070 -3.933 8.570 1.00 97.12 115 PRO A O 1
ATOM 897 N N . MET A 1 116 ? 6.513 -1.900 7.811 1.00 97.19 116 MET A N 1
ATOM 898 C CA . MET A 1 116 ? 5.089 -2.198 7.646 1.00 97.19 116 MET A CA 1
ATOM 899 C C . MET A 1 116 ? 4.846 -3.228 6.539 1.00 97.19 116 MET A C 1
ATOM 901 O O . MET A 1 116 ? 4.013 -4.109 6.715 1.00 97.19 116 MET A O 1
ATOM 905 N N . LEU A 1 117 ? 5.575 -3.144 5.423 1.00 98.06 117 LEU A N 1
ATOM 906 C CA . LEU A 1 117 ? 5.490 -4.113 4.328 1.00 98.06 117 LEU A CA 1
ATOM 907 C C . LEU A 1 117 ? 5.902 -5.519 4.778 1.00 98.06 117 LEU A C 1
ATOM 909 O O . LEU A 1 117 ? 5.220 -6.480 4.429 1.00 98.06 117 LEU A O 1
ATOM 913 N N . ASN A 1 118 ? 6.961 -5.652 5.581 1.00 98.12 118 ASN A N 1
ATOM 914 C CA . ASN A 1 118 ? 7.356 -6.934 6.170 1.00 98.12 118 ASN A CA 1
ATOM 915 C C . ASN A 1 118 ? 6.292 -7.465 7.135 1.00 98.12 118 ASN A C 1
ATOM 917 O O . ASN A 1 118 ? 5.887 -8.618 7.006 1.00 98.12 118 ASN A O 1
ATOM 921 N N . ALA A 1 119 ? 5.787 -6.624 8.045 1.00 97.31 119 ALA A N 1
ATOM 922 C CA . ALA A 1 119 ? 4.745 -7.023 8.993 1.00 97.31 119 ALA A CA 1
ATOM 923 C C . ALA A 1 119 ? 3.461 -7.493 8.286 1.00 97.31 119 ALA A C 1
ATOM 925 O O . ALA A 1 119 ? 2.904 -8.531 8.635 1.00 97.31 119 ALA A O 1
ATOM 926 N N . LEU A 1 120 ? 3.018 -6.769 7.254 1.00 97.38 120 LEU A N 1
ATOM 927 C CA . LEU A 1 120 ? 1.838 -7.134 6.468 1.00 97.38 120 LEU A CA 1
ATOM 928 C C . LEU A 1 120 ? 2.076 -8.379 5.612 1.00 97.38 120 LEU A C 1
ATOM 930 O O . LEU A 1 120 ? 1.202 -9.232 5.547 1.00 97.38 120 LEU A O 1
ATOM 934 N N . SER A 1 121 ? 3.261 -8.527 5.014 1.00 97.69 121 SER A N 1
ATOM 935 C CA . SER A 1 121 ? 3.613 -9.728 4.241 1.00 97.69 121 SER A CA 1
ATOM 936 C C . SER A 1 121 ? 3.647 -10.993 5.101 1.00 97.69 121 SER A C 1
ATOM 938 O O . SER A 1 121 ? 3.372 -12.071 4.592 1.00 97.69 121 SER A O 1
ATOM 940 N N . ALA A 1 122 ? 3.971 -10.870 6.391 1.00 97.00 122 ALA A N 1
ATOM 941 C CA . ALA A 1 122 ? 3.923 -11.986 7.330 1.00 97.00 122 ALA A CA 1
ATOM 942 C C . ALA A 1 122 ? 2.500 -12.277 7.837 1.00 97.00 122 ALA A C 1
ATOM 944 O O . ALA A 1 122 ? 2.124 -13.434 7.984 1.00 97.00 122 ALA A O 1
ATOM 945 N N . HIS A 1 123 ? 1.708 -11.237 8.114 1.00 96.94 123 HIS A N 1
ATOM 946 C CA . HIS A 1 123 ? 0.372 -11.382 8.708 1.00 96.94 123 HIS A CA 1
ATOM 947 C C . HIS A 1 123 ? -0.725 -11.711 7.687 1.00 96.94 123 HIS A C 1
ATOM 949 O O . HIS A 1 123 ? -1.679 -12.416 7.996 1.00 96.94 123 HIS A O 1
ATOM 955 N N . MET A 1 124 ? -0.606 -11.183 6.471 1.00 96.56 124 MET A N 1
ATOM 956 C CA . MET A 1 124 ? -1.562 -11.346 5.374 1.00 96.56 124 MET A CA 1
ATOM 957 C C . MET A 1 124 ? -0.810 -11.519 4.041 1.00 96.56 124 MET A C 1
ATOM 959 O O . MET A 1 124 ? -0.813 -10.616 3.200 1.00 96.56 124 MET A O 1
ATOM 963 N N . PRO A 1 125 ? -0.127 -12.667 3.846 1.00 96.56 125 PRO A N 1
ATOM 964 C CA . PRO A 1 125 ? 0.743 -12.912 2.688 1.00 96.56 125 PRO A CA 1
ATOM 965 C C . PRO A 1 125 ? 0.006 -12.900 1.342 1.00 96.56 125 PRO A C 1
ATOM 967 O O . PRO A 1 125 ? 0.632 -12.809 0.291 1.00 96.56 125 PRO A O 1
ATOM 970 N N . ASP A 1 126 ? -1.319 -13.002 1.363 1.00 96.88 126 ASP A N 1
ATOM 971 C CA . ASP A 1 126 ? -2.197 -12.998 0.200 1.00 96.88 126 ASP A CA 1
ATOM 972 C C . ASP A 1 126 ? -2.701 -11.598 -0.194 1.00 96.88 126 ASP A C 1
ATOM 974 O O . ASP A 1 126 ? -3.295 -11.441 -1.259 1.00 96.88 126 ASP A O 1
ATOM 978 N N . ALA A 1 127 ? -2.455 -10.573 0.627 1.00 97.62 127 ALA A N 1
ATOM 979 C CA . ALA A 1 127 ? -2.906 -9.217 0.344 1.00 97.62 127 ALA A CA 1
ATOM 980 C C . ALA A 1 127 ? -2.137 -8.585 -0.831 1.00 97.62 127 ALA A C 1
ATOM 982 O O . ALA A 1 127 ? -0.908 -8.525 -0.822 1.00 97.62 127 ALA A O 1
ATOM 983 N N . ASP A 1 128 ? -2.863 -8.018 -1.799 1.00 98.19 128 ASP A N 1
ATOM 984 C CA . ASP A 1 128 ? -2.307 -7.223 -2.897 1.00 98.19 128 ASP A CA 1
ATOM 985 C C . ASP A 1 128 ? -1.840 -5.865 -2.349 1.00 98.19 128 ASP A C 1
ATOM 987 O O . ASP A 1 128 ? -2.650 -5.015 -1.970 1.00 98.19 128 ASP A O 1
ATOM 991 N N . GLN A 1 129 ? -0.528 -5.638 -2.302 1.00 98.06 129 GLN A N 1
ATOM 992 C CA . GLN A 1 129 ? 0.081 -4.490 -1.627 1.00 98.06 129 GLN A CA 1
ATOM 993 C C . GLN A 1 129 ? 0.701 -3.510 -2.623 1.00 98.06 129 GLN A C 1
ATOM 995 O O . GLN A 1 129 ? 1.824 -3.699 -3.080 1.00 98.06 129 GLN A O 1
ATOM 1000 N N . LEU A 1 130 ? 0.005 -2.411 -2.919 1.00 98.44 130 LEU A N 1
ATOM 1001 C CA . LEU A 1 130 ? 0.563 -1.301 -3.694 1.00 98.44 130 LEU A CA 1
ATOM 1002 C C . LEU A 1 130 ? 1.332 -0.356 -2.780 1.00 98.44 130 LEU A C 1
ATOM 1004 O O . LEU A 1 130 ? 0.805 0.105 -1.767 1.00 98.44 130 LEU A O 1
ATOM 1008 N N . LEU A 1 131 ? 2.564 -0.012 -3.142 1.00 98.25 131 LEU A N 1
ATOM 1009 C CA . LEU A 1 131 ? 3.303 0.965 -2.357 1.00 98.25 131 LEU A CA 1
ATOM 1010 C C . LEU A 1 131 ? 2.774 2.378 -2.621 1.00 98.25 131 LEU A C 1
ATOM 1012 O O . LEU A 1 13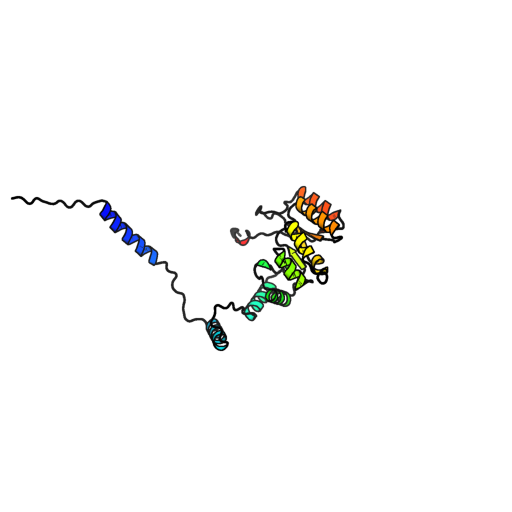1 ? 2.691 2.820 -3.759 1.00 98.25 131 LEU A O 1
ATOM 1016 N N . GLY A 1 132 ? 2.418 3.095 -1.556 1.00 95.62 132 GLY A N 1
ATOM 1017 C CA . GLY A 1 132 ? 1.929 4.477 -1.624 1.00 95.62 132 GLY A CA 1
ATOM 1018 C C . GLY A 1 132 ? 3.042 5.526 -1.691 1.00 95.62 132 GLY A C 1
ATOM 1019 O O . GLY A 1 132 ? 2.759 6.720 -1.755 1.00 95.62 132 GLY A O 1
ATOM 1020 N N . LYS A 1 133 ? 4.306 5.093 -1.620 1.00 94.00 133 LYS A N 1
ATOM 1021 C CA . LYS A 1 133 ? 5.481 5.892 -1.970 1.00 94.00 133 LYS A CA 1
ATOM 1022 C C . LYS A 1 133 ? 6.599 4.992 -2.510 1.00 94.00 133 LYS A C 1
ATOM 1024 O O . LYS A 1 133 ? 6.698 3.843 -2.069 1.00 94.00 133 LYS A O 1
ATOM 1029 N N . PRO A 1 134 ? 7.463 5.499 -3.400 1.00 95.56 134 PRO A N 1
ATOM 1030 C CA . PRO A 1 134 ? 8.603 4.739 -3.891 1.00 95.56 134 PRO A CA 1
ATOM 1031 C C . PRO A 1 134 ? 9.570 4.437 -2.742 1.00 95.56 134 PRO A C 1
ATOM 1033 O O . PRO A 1 134 ? 9.954 5.339 -1.988 1.00 95.56 134 PRO A O 1
ATOM 1036 N N . LEU A 1 135 ? 9.977 3.176 -2.584 1.00 98.12 135 LEU A N 1
ATOM 1037 C CA . LEU A 1 135 ? 10.987 2.821 -1.585 1.00 98.12 135 LEU A CA 1
ATOM 1038 C C . LEU A 1 135 ? 12.396 3.003 -2.166 1.00 98.12 135 LEU A C 1
ATOM 1040 O O . LEU A 1 135 ? 12.643 2.617 -3.312 1.00 98.12 135 LEU A O 1
ATOM 1044 N N . PRO A 1 136 ? 13.354 3.547 -1.395 1.00 97.94 136 PRO A N 1
ATOM 1045 C CA . PRO A 1 136 ? 14.762 3.475 -1.763 1.00 97.94 136 PRO A CA 1
ATOM 1046 C C . PRO A 1 136 ? 15.194 2.018 -1.939 1.00 97.94 136 PRO A C 1
ATOM 1048 O O . PRO A 1 136 ? 14.770 1.157 -1.169 1.00 97.94 136 PRO A O 1
ATOM 1051 N N . ILE A 1 137 ? 16.086 1.744 -2.893 1.00 98.38 137 ILE A N 1
ATOM 1052 C CA . ILE A 1 137 ? 16.514 0.371 -3.201 1.00 98.38 137 ILE A CA 1
ATOM 1053 C C . ILE A 1 137 ? 17.067 -0.381 -1.980 1.00 98.38 137 ILE A C 1
ATOM 1055 O O . ILE A 1 137 ? 16.841 -1.579 -1.842 1.00 98.38 137 ILE A O 1
ATOM 1059 N N . ALA A 1 138 ? 17.727 0.319 -1.050 1.00 98.50 138 ALA A N 1
ATOM 1060 C CA . ALA A 1 138 ? 18.199 -0.271 0.202 1.00 98.50 138 ALA A CA 1
ATOM 1061 C C . ALA A 1 138 ? 17.047 -0.857 1.038 1.00 98.50 138 ALA A C 1
ATOM 1063 O O . ALA A 1 138 ? 17.160 -1.978 1.516 1.00 98.50 138 ALA A O 1
ATOM 1064 N N . ALA A 1 139 ? 15.915 -0.153 1.135 1.00 98.69 139 ALA A N 1
ATOM 1065 C CA . ALA A 1 139 ? 14.740 -0.638 1.854 1.00 98.69 139 ALA A CA 1
ATOM 1066 C C . ALA A 1 139 ? 14.091 -1.839 1.145 1.00 98.69 139 ALA A C 1
ATOM 1068 O O . ALA A 1 139 ? 13.618 -2.756 1.801 1.00 98.69 139 ALA A O 1
ATOM 1069 N N . VAL A 1 140 ? 14.111 -1.887 -0.190 1.00 98.69 140 VAL A N 1
ATOM 1070 C CA . VAL A 1 140 ? 13.630 -3.068 -0.932 1.00 98.69 140 VAL A CA 1
ATOM 1071 C C . VAL A 1 140 ? 14.517 -4.281 -0.652 1.00 98.69 140 VAL A C 1
ATOM 1073 O O . VAL A 1 140 ? 14.011 -5.368 -0.399 1.00 98.69 140 VAL A O 1
ATOM 1076 N N . ARG A 1 141 ? 15.843 -4.101 -0.625 1.00 98.62 141 ARG A N 1
ATOM 1077 C CA . ARG A 1 141 ? 16.780 -5.174 -0.252 1.00 98.62 141 ARG A CA 1
ATOM 1078 C C . ARG A 1 141 ? 16.524 -5.668 1.172 1.00 98.62 141 ARG A C 1
ATOM 1080 O O . ARG A 1 141 ? 16.471 -6.876 1.371 1.00 98.62 141 ARG A O 1
ATOM 1087 N N . THR A 1 142 ? 16.299 -4.754 2.120 1.00 98.69 142 THR A N 1
ATOM 1088 C CA . THR A 1 142 ? 15.933 -5.104 3.501 1.00 98.69 142 THR A CA 1
ATOM 1089 C C . THR A 1 142 ? 14.628 -5.894 3.562 1.00 98.69 142 THR A C 1
ATOM 1091 O O . THR A 1 142 ? 14.571 -6.905 4.254 1.00 98.69 142 THR A O 1
ATOM 1094 N N . TYR A 1 143 ? 13.608 -5.497 2.790 1.00 98.69 143 TYR A N 1
ATOM 1095 C CA . TYR A 1 143 ? 12.354 -6.246 2.712 1.00 98.69 143 TYR A CA 1
ATOM 1096 C C . TYR A 1 143 ? 12.598 -7.718 2.371 1.00 98.69 143 TYR A C 1
ATOM 1098 O O . TYR A 1 143 ? 12.134 -8.584 3.107 1.00 98.69 143 TYR A O 1
ATOM 1106 N N . PHE A 1 144 ? 13.373 -7.995 1.318 1.00 98.44 144 PHE A N 1
ATOM 1107 C CA . PHE A 1 144 ? 13.681 -9.366 0.908 1.00 98.44 144 PHE A CA 1
ATOM 1108 C C . PHE A 1 144 ? 14.595 -10.104 1.892 1.00 98.44 144 PHE A C 1
ATOM 1110 O O . PHE A 1 144 ? 14.413 -11.301 2.076 1.00 98.44 144 PHE A O 1
ATOM 1117 N N . SER A 1 145 ? 15.551 -9.429 2.540 1.00 97.81 145 SER A N 1
ATOM 1118 C CA . SER A 1 145 ? 16.412 -10.081 3.539 1.00 97.81 145 SER A CA 1
ATOM 1119 C C . SER A 1 145 ? 15.675 -10.448 4.827 1.00 97.81 145 SER A C 1
ATOM 1121 O O . SER A 1 145 ? 16.066 -11.392 5.503 1.00 97.81 145 SER A O 1
ATOM 1123 N N . GLU A 1 146 ? 14.635 -9.689 5.179 1.00 97.69 146 GLU A N 1
ATOM 1124 C CA . GLU A 1 146 ? 13.806 -9.915 6.371 1.00 97.69 146 GLU A CA 1
ATOM 1125 C C . GLU A 1 146 ? 12.548 -10.747 6.070 1.00 97.69 146 GLU A C 1
ATOM 1127 O O . GLU A 1 146 ? 11.792 -11.081 6.984 1.00 97.69 146 GLU A O 1
ATOM 1132 N N . LEU A 1 147 ? 12.288 -11.076 4.801 1.00 96.56 147 LEU A N 1
ATOM 1133 C CA . LEU A 1 147 ? 11.156 -11.911 4.421 1.00 96.56 147 LEU A CA 1
ATOM 1134 C C . LEU A 1 147 ? 11.467 -13.373 4.744 1.00 96.56 147 LEU A C 1
ATOM 1136 O O . LEU A 1 147 ? 12.353 -13.983 4.144 1.00 96.56 147 LEU A O 1
ATOM 1140 N N . LEU A 1 148 ? 10.716 -13.938 5.686 1.00 91.62 148 LEU A N 1
ATOM 1141 C CA . LEU A 1 148 ? 10.862 -15.341 6.057 1.00 91.62 148 LEU A CA 1
ATOM 1142 C C . LEU A 1 148 ? 10.522 -16.258 4.863 1.00 91.62 148 LEU A C 1
ATOM 1144 O O . LEU A 1 148 ? 9.578 -15.945 4.127 1.00 91.62 148 LEU A O 1
ATOM 1148 N N . PRO A 1 149 ? 11.243 -17.379 4.654 1.00 91.50 149 PRO A N 1
ATOM 1149 C CA . PRO A 1 149 ? 11.034 -18.262 3.503 1.00 91.50 149 PRO A CA 1
ATOM 1150 C C . PRO A 1 149 ? 9.586 -18.734 3.318 1.00 91.50 149 PRO A C 1
ATOM 1152 O O . PRO A 1 149 ? 9.097 -18.785 2.191 1.00 91.50 149 PRO A O 1
ATOM 1155 N N . GLU A 1 150 ? 8.875 -19.021 4.410 1.00 92.75 150 GLU A N 1
ATOM 1156 C CA . GLU A 1 150 ? 7.465 -19.423 4.409 1.00 92.75 150 GLU A CA 1
ATOM 1157 C C . GLU A 1 150 ? 6.520 -18.333 3.879 1.00 92.75 150 GLU A C 1
ATOM 1159 O O . GLU A 1 150 ? 5.483 -18.645 3.299 1.00 92.75 150 GLU A O 1
ATOM 1164 N N . ASN A 1 151 ? 6.915 -17.063 3.997 1.00 93.06 151 ASN A N 1
ATOM 1165 C CA . ASN A 1 151 ? 6.182 -15.907 3.481 1.00 93.06 151 ASN A CA 1
ATOM 1166 C C . ASN A 1 151 ? 6.712 -15.458 2.112 1.00 93.06 151 ASN A C 1
ATOM 1168 O O . ASN A 1 151 ? 6.334 -14.399 1.614 1.00 93.06 151 ASN A O 1
ATOM 1172 N N . GLY A 1 152 ? 7.573 -16.253 1.468 1.00 93.25 152 GLY A N 1
ATOM 1173 C CA . GLY A 1 152 ? 8.211 -15.904 0.200 1.00 93.25 152 GLY A CA 1
ATOM 1174 C C . GLY A 1 152 ? 7.228 -15.569 -0.927 1.00 93.25 152 GLY A C 1
ATOM 1175 O O . GLY A 1 152 ? 7.564 -14.762 -1.793 1.00 93.25 152 GLY A O 1
ATOM 1176 N N . ALA A 1 153 ? 6.018 -16.136 -0.911 1.00 95.00 153 ALA A N 1
ATOM 1177 C CA . ALA A 1 153 ? 4.961 -15.833 -1.880 1.00 95.00 153 ALA A CA 1
ATOM 1178 C C . ALA A 1 153 ? 4.358 -14.424 -1.703 1.00 95.00 153 ALA A C 1
ATOM 1180 O O . ALA A 1 153 ? 3.863 -13.843 -2.667 1.00 95.00 153 ALA A O 1
ATOM 1181 N N . ALA A 1 154 ? 4.445 -13.832 -0.506 1.00 97.62 154 ALA A N 1
ATOM 1182 C CA . ALA A 1 154 ? 3.913 -12.495 -0.237 1.00 97.62 154 ALA A CA 1
ATOM 1183 C C . ALA A 1 154 ? 4.597 -11.414 -1.081 1.00 97.62 154 ALA A C 1
ATOM 1185 O O . ALA A 1 154 ? 3.965 -10.447 -1.502 1.00 97.62 154 ALA A O 1
ATOM 1186 N N . ALA A 1 155 ? 5.878 -11.608 -1.398 1.00 97.44 155 ALA A N 1
ATOM 1187 C CA . ALA A 1 155 ? 6.619 -10.707 -2.271 1.00 97.44 155 ALA A CA 1
ATOM 1188 C C . ALA A 1 155 ? 6.069 -10.649 -3.710 1.00 97.44 155 ALA A C 1
ATOM 1190 O O . ALA A 1 155 ? 6.274 -9.641 -4.384 1.00 97.44 155 ALA A O 1
ATOM 1191 N N . ASP A 1 156 ? 5.315 -11.659 -4.162 1.00 96.44 156 ASP A N 1
ATOM 1192 C CA . ASP A 1 156 ? 4.657 -11.653 -5.479 1.00 96.44 156 ASP A CA 1
ATOM 1193 C C . ASP A 1 156 ? 3.332 -10.863 -5.472 1.00 96.44 156 ASP A C 1
ATOM 1195 O O . ASP A 1 156 ? 2.800 -10.505 -6.530 1.00 96.44 156 ASP A O 1
ATOM 1199 N N . GLN A 1 157 ? 2.818 -10.534 -4.281 1.00 98.06 157 GLN A N 1
ATOM 1200 C CA . GLN A 1 157 ? 1.650 -9.671 -4.097 1.00 98.06 157 GLN A CA 1
ATOM 1201 C C . GLN A 1 157 ? 2.008 -8.183 -3.989 1.00 98.06 157 GLN A C 1
ATOM 1203 O O . GLN A 1 157 ? 1.117 -7.329 -3.955 1.00 98.06 157 GLN A O 1
ATOM 1208 N N . VAL A 1 158 ? 3.299 -7.841 -3.966 1.00 98.56 158 VAL A N 1
ATOM 1209 C CA . VAL A 1 158 ? 3.753 -6.451 -3.877 1.00 98.56 158 VAL A CA 1
ATOM 1210 C C . VAL A 1 158 ? 3.751 -5.797 -5.258 1.00 98.56 158 VAL A C 1
ATOM 1212 O O . VAL A 1 158 ? 4.400 -6.266 -6.192 1.00 98.56 158 VAL A O 1
ATOM 1215 N N . GLN A 1 159 ? 3.053 -4.667 -5.374 1.00 98.62 159 GLN A N 1
ATOM 1216 C CA . GLN A 1 159 ? 3.156 -3.745 -6.500 1.00 98.62 159 GLN A CA 1
ATOM 1217 C C . GLN A 1 159 ? 4.109 -2.603 -6.123 1.00 98.62 159 GLN A C 1
ATOM 1219 O O . GLN A 1 159 ? 3.789 -1.711 -5.330 1.00 98.62 159 GLN A O 1
ATOM 1224 N N . TRP A 1 160 ? 5.307 -2.655 -6.691 1.00 98.62 160 TRP A N 1
ATOM 1225 C CA . TRP A 1 160 ? 6.405 -1.731 -6.455 1.00 98.62 160 TRP A CA 1
ATOM 1226 C C . TRP A 1 160 ? 6.179 -0.414 -7.188 1.00 98.62 160 TRP A C 1
ATOM 1228 O O . TRP A 1 160 ? 6.014 -0.397 -8.407 1.00 98.62 160 TRP A O 1
ATOM 1238 N N . LEU A 1 161 ? 6.192 0.694 -6.453 1.00 98.50 161 LEU A N 1
ATOM 1239 C CA . LEU A 1 161 ? 5.980 2.015 -7.030 1.00 98.50 161 LEU A CA 1
ATOM 1240 C C . LEU A 1 161 ? 7.291 2.633 -7.529 1.00 98.50 161 LEU A C 1
ATOM 1242 O O . LEU A 1 161 ? 8.266 2.716 -6.779 1.00 98.50 161 LEU A O 1
ATOM 1246 N N . ILE A 1 162 ? 7.277 3.112 -8.771 1.00 98.25 162 ILE A N 1
ATOM 1247 C CA . ILE A 1 162 ? 8.405 3.741 -9.455 1.00 98.25 162 ILE A CA 1
ATOM 1248 C C . ILE A 1 162 ? 7.993 5.119 -9.975 1.00 98.25 162 ILE A C 1
ATOM 1250 O O . ILE A 1 162 ? 7.002 5.265 -10.678 1.00 98.25 162 ILE A O 1
ATOM 1254 N N . ASP A 1 163 ? 8.798 6.121 -9.663 1.00 96.75 163 ASP A N 1
ATOM 1255 C CA . ASP A 1 163 ? 8.608 7.543 -9.978 1.00 96.75 163 ASP A CA 1
ATOM 1256 C C . ASP A 1 163 ? 9.697 8.109 -10.903 1.00 96.75 163 ASP A C 1
ATOM 1258 O O . ASP A 1 163 ? 9.579 9.248 -11.336 1.00 96.75 163 ASP A O 1
ATOM 1262 N N . THR A 1 164 ? 10.768 7.354 -11.192 1.00 96.50 164 THR A N 1
ATOM 1263 C CA . THR A 1 164 ? 11.825 7.777 -12.133 1.00 96.50 164 THR A CA 1
ATOM 1264 C C . THR A 1 164 ? 12.442 6.587 -12.881 1.00 96.50 164 THR A C 1
ATOM 1266 O O . THR A 1 164 ? 12.429 5.465 -12.358 1.00 96.50 164 THR A O 1
ATOM 1269 N N . PRO A 1 165 ? 13.066 6.803 -14.060 1.00 96.88 165 PRO A N 1
ATOM 1270 C CA . PRO A 1 165 ? 13.752 5.737 -14.798 1.00 96.88 165 PRO A CA 1
ATOM 1271 C C . PRO A 1 165 ? 14.915 5.112 -14.018 1.00 96.88 165 PRO A C 1
ATOM 1273 O O . PRO A 1 165 ? 15.130 3.905 -14.069 1.00 96.88 165 PRO A O 1
ATOM 1276 N N . VAL A 1 166 ? 15.650 5.923 -13.248 1.00 97.12 166 VAL A N 1
ATOM 1277 C CA . VAL A 1 166 ? 16.796 5.456 -12.446 1.00 97.12 166 VAL A CA 1
ATOM 1278 C C . VAL A 1 166 ? 16.361 4.401 -11.431 1.00 97.12 166 VAL A C 1
ATOM 1280 O O . VAL A 1 166 ? 17.051 3.406 -11.225 1.00 97.12 166 VAL A O 1
ATOM 1283 N N . ARG A 1 167 ? 15.201 4.590 -10.801 1.00 97.75 167 ARG A N 1
ATOM 1284 C CA . ARG A 1 167 ? 14.685 3.635 -9.819 1.00 97.75 167 ARG A CA 1
ATOM 1285 C C . ARG A 1 167 ? 14.110 2.388 -10.465 1.00 97.75 167 ARG A C 1
ATOM 1287 O O . ARG A 1 167 ? 14.235 1.322 -9.872 1.00 97.75 167 ARG A O 1
ATOM 1294 N N . LEU A 1 168 ? 13.553 2.499 -11.675 1.00 98.31 168 LEU A N 1
ATOM 1295 C CA . LEU A 1 168 ? 13.196 1.315 -12.453 1.00 98.31 168 LEU A CA 1
ATOM 1296 C C . LEU A 1 168 ? 14.418 0.412 -12.640 1.00 98.31 168 LEU A C 1
ATOM 1298 O O . LEU A 1 168 ? 14.332 -0.776 -12.351 1.00 98.31 168 LEU A O 1
ATOM 1302 N N . GLU A 1 169 ? 15.555 0.979 -13.053 1.00 98.31 169 GLU A N 1
ATOM 1303 C CA . GLU A 1 169 ? 16.779 0.201 -13.271 1.00 98.31 169 GLU A CA 1
ATOM 1304 C C . GLU A 1 169 ? 17.297 -0.423 -11.966 1.00 98.31 169 GLU A C 1
ATOM 1306 O O . GLU A 1 169 ? 17.602 -1.610 -11.929 1.00 98.31 169 GLU A O 1
ATOM 1311 N N . GLN A 1 170 ? 17.279 0.315 -10.850 1.00 98.50 170 GLN A N 1
ATOM 1312 C CA . GLN A 1 170 ? 17.636 -0.243 -9.536 1.00 98.50 170 GLN A CA 1
ATOM 1313 C C . GLN A 1 170 ? 16.773 -1.456 -9.151 1.00 98.50 170 GLN A C 1
ATOM 1315 O O . GLN A 1 170 ? 17.277 -2.438 -8.603 1.00 98.50 170 GLN A O 1
ATOM 1320 N N . TYR A 1 171 ? 15.464 -1.381 -9.400 1.00 98.62 171 TYR A N 1
ATOM 1321 C CA . TYR A 1 171 ? 14.530 -2.464 -9.088 1.00 98.62 171 TYR A CA 1
ATOM 1322 C C . TYR A 1 171 ? 14.699 -3.633 -10.056 1.00 98.62 171 TYR A C 1
ATOM 1324 O O . TYR A 1 171 ? 14.631 -4.781 -9.631 1.00 98.62 171 TYR A O 1
ATOM 1332 N N . ARG A 1 172 ? 14.976 -3.348 -11.329 1.00 98.50 172 ARG A N 1
ATOM 1333 C CA . ARG A 1 172 ? 15.281 -4.335 -12.364 1.00 98.50 172 ARG A CA 1
ATOM 1334 C C . ARG A 1 172 ? 16.529 -5.148 -12.031 1.00 98.50 172 ARG A C 1
ATOM 1336 O O . ARG A 1 172 ? 16.470 -6.373 -12.052 1.00 98.50 172 ARG A O 1
ATOM 1343 N N . GLU A 1 173 ? 17.630 -4.492 -11.669 1.00 98.44 173 GLU A N 1
ATOM 1344 C CA . GLU A 1 173 ? 18.862 -5.165 -11.239 1.00 98.44 173 GLU A CA 1
ATOM 1345 C C . GLU A 1 173 ? 18.605 -6.093 -10.044 1.00 98.44 173 GLU A C 1
ATOM 1347 O O . GLU A 1 173 ? 19.091 -7.226 -10.004 1.00 98.44 173 GLU A O 1
ATOM 1352 N N . LEU A 1 174 ? 17.808 -5.632 -9.073 1.00 98.62 174 LEU A N 1
ATOM 1353 C CA . LEU A 1 174 ? 17.428 -6.450 -7.926 1.00 98.62 174 LEU A CA 1
ATOM 1354 C C . LEU A 1 174 ? 16.534 -7.632 -8.328 1.00 98.62 174 LEU A C 1
ATOM 1356 O O . LEU A 1 174 ? 16.778 -8.743 -7.869 1.00 98.62 174 LEU A O 1
ATOM 1360 N N . ALA A 1 175 ? 15.542 -7.417 -9.192 1.00 98.31 175 ALA A N 1
ATOM 1361 C CA . ALA A 1 175 ? 14.649 -8.460 -9.695 1.00 98.31 175 ALA A CA 1
ATOM 1362 C C . ALA A 1 175 ? 15.427 -9.573 -10.423 1.00 98.31 175 ALA A C 1
ATOM 1364 O O . ALA A 1 175 ? 15.190 -10.756 -10.178 1.00 98.31 175 ALA A O 1
ATOM 1365 N N . ILE A 1 176 ? 16.419 -9.201 -11.244 1.00 98.06 176 ILE A N 1
ATOM 1366 C CA . ILE A 1 176 ? 17.349 -10.136 -11.895 1.00 98.06 176 ILE A CA 1
ATOM 1367 C C . ILE A 1 176 ? 18.149 -10.922 -10.850 1.00 98.06 176 ILE A C 1
ATOM 1369 O O . ILE A 1 176 ? 18.203 -12.147 -10.922 1.00 98.06 176 ILE A O 1
ATOM 1373 N N . GLY A 1 177 ? 18.744 -10.236 -9.869 1.00 97.81 177 GLY A N 1
ATOM 1374 C CA . GLY A 1 177 ? 19.547 -10.877 -8.823 1.00 97.81 177 GLY A CA 1
ATOM 1375 C C . GLY A 1 177 ? 18.752 -11.819 -7.913 1.00 97.81 177 GLY A C 1
ATOM 1376 O O . GLY A 1 177 ? 19.312 -12.782 -7.398 1.00 97.81 177 GLY A O 1
ATOM 1377 N N . LEU A 1 178 ? 17.456 -11.558 -7.729 1.00 96.81 178 LEU A N 1
ATOM 1378 C CA . LEU A 1 178 ? 16.534 -12.398 -6.960 1.00 96.81 178 LEU A CA 1
ATOM 1379 C C . LEU A 1 178 ? 15.851 -13.485 -7.797 1.00 96.81 178 LEU A C 1
ATOM 1381 O O . LEU A 1 178 ? 15.061 -14.245 -7.242 1.00 96.81 178 LEU A O 1
ATOM 1385 N N . ASP A 1 179 ? 16.104 -13.536 -9.109 1.00 96.56 179 ASP A N 1
ATOM 1386 C CA . ASP A 1 179 ? 15.412 -14.432 -10.039 1.00 96.56 179 ASP A CA 1
ATOM 1387 C C . ASP A 1 179 ? 13.873 -14.310 -9.943 1.00 96.56 179 ASP A C 1
ATOM 1389 O O . ASP A 1 179 ? 13.138 -15.289 -10.065 1.00 96.56 179 ASP A O 1
ATOM 1393 N N . ARG A 1 180 ? 13.354 -13.090 -9.732 1.00 96.38 180 ARG A N 1
ATOM 1394 C CA . ARG A 1 180 ? 11.929 -12.842 -9.451 1.00 96.38 180 ARG A CA 1
ATOM 1395 C C . ARG A 1 180 ? 11.340 -11.762 -10.351 1.00 96.38 180 ARG A C 1
ATOM 1397 O O . ARG A 1 180 ? 12.019 -10.814 -10.725 1.00 96.38 180 ARG A O 1
ATOM 1404 N N . THR A 1 181 ? 10.059 -11.900 -10.679 1.00 98.06 181 THR A N 1
ATOM 1405 C CA . THR A 1 181 ? 9.312 -10.903 -11.454 1.00 98.06 181 THR A CA 1
ATOM 1406 C C . THR A 1 181 ? 8.713 -9.847 -10.531 1.00 98.06 181 THR A C 1
ATOM 1408 O O . THR A 1 181 ? 7.970 -10.174 -9.611 1.00 98.06 181 THR A O 1
ATOM 1411 N N . PHE A 1 182 ? 9.003 -8.571 -10.772 1.00 98.62 182 PHE A N 1
ATOM 1412 C CA . PHE A 1 182 ? 8.451 -7.457 -10.003 1.00 98.62 182 PHE A CA 1
ATOM 1413 C C . PHE A 1 182 ? 7.241 -6.854 -10.716 1.00 98.62 182 PHE A C 1
ATOM 1415 O O . PHE A 1 182 ? 7.316 -6.467 -11.882 1.00 98.62 182 PHE A O 1
ATOM 1422 N N . ARG A 1 183 ? 6.124 -6.713 -9.997 1.00 98.75 183 ARG A N 1
ATOM 1423 C CA . ARG A 1 183 ? 4.956 -5.954 -10.460 1.00 98.75 183 ARG A CA 1
ATOM 1424 C C . ARG A 1 183 ? 5.218 -4.472 -10.227 1.00 98.75 183 ARG A C 1
ATOM 1426 O O . ARG A 1 183 ? 5.382 -4.053 -9.088 1.00 98.75 183 ARG A O 1
ATOM 1433 N N . ILE A 1 184 ? 5.285 -3.687 -11.293 1.00 98.75 184 ILE A N 1
ATOM 1434 C CA . ILE A 1 184 ? 5.650 -2.273 -11.259 1.00 98.75 184 ILE A CA 1
ATOM 1435 C C . ILE A 1 184 ? 4.414 -1.402 -11.465 1.00 98.75 184 ILE A C 1
ATOM 1437 O O . ILE A 1 184 ? 3.690 -1.569 -12.450 1.00 98.75 184 ILE A O 1
ATOM 1441 N N . ASN A 1 185 ? 4.172 -0.473 -10.546 1.00 98.56 185 ASN A N 1
ATOM 1442 C CA . ASN A 1 185 ? 3.287 0.669 -10.743 1.00 98.56 185 ASN A CA 1
ATOM 1443 C C . ASN A 1 185 ? 4.121 1.914 -11.019 1.00 98.56 185 ASN A C 1
ATOM 1445 O O . ASN A 1 185 ? 5.146 2.128 -10.373 1.00 98.56 185 ASN A O 1
ATOM 1449 N N . LEU A 1 186 ? 3.663 2.751 -11.944 1.00 98.44 186 LEU A N 1
ATOM 1450 C CA . LEU A 1 186 ? 4.310 4.026 -12.233 1.00 98.44 186 LEU A CA 1
ATOM 1451 C C . LEU A 1 186 ? 3.554 5.166 -11.547 1.00 98.44 186 LEU A C 1
ATOM 1453 O O . LEU A 1 186 ? 2.357 5.340 -11.776 1.00 98.44 186 LEU A O 1
ATOM 1457 N N . GLU A 1 187 ? 4.241 5.941 -10.710 1.00 97.38 187 GLU A N 1
ATOM 1458 C CA . GLU A 1 187 ? 3.686 7.181 -10.164 1.00 97.38 187 GLU A CA 1
ATOM 1459 C C . GLU A 1 187 ? 3.597 8.225 -11.279 1.00 97.38 187 GLU A C 1
ATOM 1461 O O . GLU A 1 187 ? 4.564 8.419 -12.014 1.00 97.38 187 GLU A O 1
ATOM 1466 N N . ILE A 1 188 ? 2.462 8.905 -11.410 1.00 95.88 188 ILE A N 1
ATOM 1467 C CA . ILE A 1 188 ? 2.276 9.999 -12.369 1.00 95.88 188 ILE A CA 1
ATOM 1468 C C . ILE A 1 188 ? 2.143 11.333 -11.641 1.00 95.88 188 ILE A C 1
ATOM 1470 O O . ILE A 1 188 ? 1.484 11.433 -10.602 1.00 95.88 188 ILE A O 1
ATOM 1474 N N . ASP A 1 189 ? 2.752 12.373 -12.204 1.00 93.25 189 ASP A N 1
ATOM 1475 C CA . ASP A 1 189 ? 2.581 13.731 -11.704 1.00 93.25 189 ASP A CA 1
ATOM 1476 C C . ASP A 1 189 ? 1.209 14.265 -12.131 1.00 93.25 189 ASP A C 1
ATOM 1478 O O . ASP A 1 189 ? 0.938 14.498 -13.310 1.00 93.25 189 ASP A O 1
ATOM 1482 N N . VAL A 1 190 ? 0.339 14.457 -11.141 1.00 90.50 190 VAL A N 1
ATOM 1483 C CA . VAL A 1 190 ? -1.027 14.976 -11.300 1.00 90.50 190 VAL A CA 1
ATOM 1484 C C . VAL A 1 190 ? -1.150 16.448 -10.883 1.00 90.50 190 VAL A C 1
ATOM 1486 O O . VAL A 1 190 ? -2.235 16.904 -10.539 1.00 90.50 190 VAL A O 1
ATOM 1489 N N . GLY A 1 191 ? -0.043 17.201 -10.883 1.00 84.94 191 GLY A N 1
ATOM 1490 C CA . GLY A 1 191 ? -0.035 18.664 -10.729 1.00 84.94 191 GLY A CA 1
ATOM 1491 C C . GLY A 1 191 ? 0.498 19.191 -9.395 1.00 84.94 191 GLY A C 1
ATOM 1492 O O . GLY A 1 191 ? 0.520 20.399 -9.182 1.00 84.94 191 GLY A O 1
ATOM 1493 N N . LEU A 1 192 ? 0.948 18.317 -8.489 1.00 78.44 192 LEU A N 1
ATOM 1494 C CA . LEU A 1 192 ? 1.621 18.737 -7.250 1.00 78.44 192 LEU A CA 1
ATOM 1495 C C . LEU A 1 192 ? 3.142 18.784 -7.370 1.00 78.44 192 LEU A C 1
ATOM 1497 O O . LEU A 1 192 ? 3.788 19.236 -6.426 1.00 78.44 192 LEU A O 1
ATOM 1501 N N . HIS A 1 193 ? 3.707 18.297 -8.481 1.00 85.75 193 HIS A N 1
ATOM 1502 C CA . HIS A 1 193 ? 5.148 18.314 -8.751 1.00 85.75 193 HIS A CA 1
ATOM 1503 C C . HIS A 1 193 ? 5.993 17.732 -7.612 1.00 85.75 193 HIS A C 1
ATOM 1505 O O . HIS A 1 193 ? 7.117 18.158 -7.353 1.00 85.75 193 HIS A O 1
ATOM 1511 N N . ARG A 1 194 ? 5.435 16.749 -6.900 1.00 80.31 194 ARG A N 1
ATOM 1512 C CA . ARG A 1 194 ? 6.082 16.109 -5.748 1.00 80.31 194 ARG A CA 1
ATOM 1513 C C . ARG A 1 194 ? 6.743 14.770 -6.090 1.00 80.31 194 ARG A C 1
ATOM 1515 O O . ARG A 1 194 ? 7.121 14.036 -5.182 1.00 80.31 194 ARG A O 1
ATOM 1522 N N . GLY A 1 195 ? 6.840 14.464 -7.381 1.00 84.38 195 GLY A N 1
ATOM 1523 C CA . GLY A 1 195 ? 7.331 13.204 -7.925 1.00 84.38 195 GLY A CA 1
ATOM 1524 C C . GLY A 1 195 ? 6.414 12.664 -9.019 1.00 84.38 195 GLY A C 1
ATOM 1525 O O . GLY A 1 195 ? 5.347 13.223 -9.280 1.00 84.38 195 GLY A O 1
ATOM 1526 N N . GLY A 1 196 ? 6.847 11.565 -9.628 1.00 93.25 196 GLY A N 1
ATOM 1527 C CA . GLY A 1 196 ? 6.119 10.876 -10.684 1.00 93.25 196 GLY A CA 1
ATOM 1528 C C . GLY A 1 196 ? 6.464 11.360 -12.089 1.00 93.25 196 GLY A C 1
ATOM 1529 O O . GLY A 1 196 ? 7.043 12.425 -12.306 1.00 93.25 196 GLY A O 1
ATOM 1530 N N . PHE A 1 197 ? 6.090 10.536 -13.057 1.00 96.62 197 PHE A N 1
ATOM 1531 C CA . PHE A 1 197 ? 6.289 10.796 -14.470 1.00 96.62 197 PHE A CA 1
ATOM 1532 C C . PHE A 1 197 ? 5.273 11.812 -14.988 1.00 96.62 197 PHE A C 1
ATOM 1534 O O . PHE A 1 197 ? 4.077 11.719 -14.706 1.00 96.62 197 PHE A O 1
ATOM 1541 N N . THR A 1 198 ? 5.736 12.730 -15.830 1.00 94.81 198 THR A N 1
ATOM 1542 C CA . THR A 1 198 ? 4.856 13.515 -16.699 1.00 94.81 198 THR A CA 1
ATOM 1543 C C . THR A 1 198 ? 4.666 12.791 -18.037 1.00 94.81 198 THR A C 1
ATOM 1545 O O . THR A 1 198 ? 5.540 1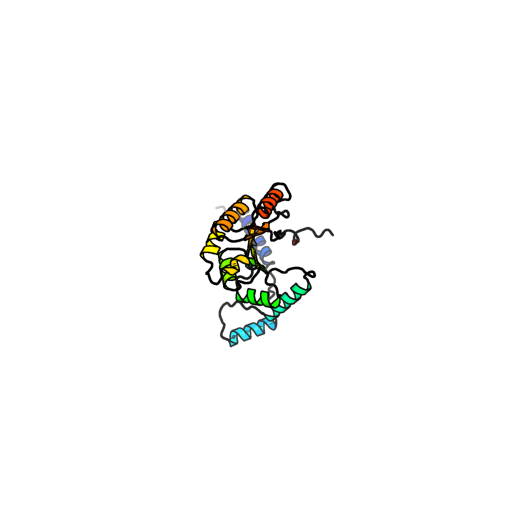2.022 -18.458 1.00 94.81 198 THR A O 1
ATOM 1548 N N . PRO A 1 199 ? 3.537 12.998 -18.742 1.00 93.06 199 PRO A N 1
ATOM 1549 C CA . PRO A 1 199 ? 3.379 12.491 -20.099 1.00 93.06 199 PRO A CA 1
ATOM 1550 C C . PRO A 1 199 ? 4.503 13.001 -21.008 1.00 93.06 199 PRO A C 1
ATOM 1552 O O . PRO A 1 199 ? 4.721 14.205 -21.128 1.00 93.06 199 PRO A O 1
ATOM 1555 N N . GLY A 1 200 ? 5.211 12.085 -21.668 1.00 94.94 200 GLY A N 1
ATOM 1556 C CA . GLY A 1 200 ? 6.314 12.447 -22.548 1.00 94.94 200 GLY A CA 1
ATOM 1557 C C . GLY A 1 200 ? 7.269 11.299 -22.841 1.00 94.94 200 GLY A C 1
ATOM 1558 O O . GLY A 1 200 ? 7.001 10.129 -22.560 1.00 94.94 200 GLY A O 1
ATOM 1559 N N . GLU A 1 201 ? 8.407 11.665 -23.419 1.00 96.25 201 GLU A N 1
ATOM 1560 C CA . GLU A 1 201 ? 9.438 10.739 -23.886 1.00 96.25 201 GLU A CA 1
ATOM 1561 C C . GLU A 1 201 ? 10.024 9.872 -22.762 1.00 96.25 201 GLU A C 1
ATOM 1563 O O . GLU A 1 201 ? 10.297 8.691 -22.967 1.00 96.25 201 GLU A O 1
ATOM 1568 N N . GLU A 1 202 ? 10.187 10.431 -21.561 1.00 95.62 202 GLU A N 1
ATOM 1569 C CA . GLU A 1 202 ? 10.719 9.697 -20.409 1.00 95.62 202 GLU A CA 1
ATOM 1570 C C . GLU A 1 202 ? 9.780 8.566 -19.967 1.00 95.62 202 GLU A C 1
ATOM 1572 O O . GLU A 1 202 ? 10.212 7.419 -19.809 1.00 95.62 202 GLU A O 1
ATOM 1577 N N . LEU A 1 203 ? 8.481 8.862 -19.838 1.00 97.50 203 LEU A N 1
ATOM 1578 C CA . LEU A 1 203 ? 7.469 7.857 -19.524 1.00 97.50 203 LEU A CA 1
ATOM 1579 C C . LEU A 1 203 ? 7.394 6.790 -20.623 1.00 97.50 203 LEU A C 1
ATOM 1581 O O . LEU A 1 203 ? 7.361 5.598 -20.319 1.00 97.50 203 LEU A O 1
ATOM 1585 N N . ARG A 1 204 ? 7.434 7.201 -21.900 1.00 97.50 204 ARG A N 1
ATOM 1586 C CA . ARG A 1 204 ? 7.449 6.276 -23.045 1.00 97.50 204 ARG A CA 1
ATOM 1587 C C . ARG A 1 204 ? 8.616 5.292 -22.952 1.00 97.50 204 ARG A C 1
ATOM 1589 O O . ARG A 1 204 ? 8.394 4.087 -23.017 1.00 97.50 204 ARG A O 1
ATOM 1596 N N . ARG A 1 205 ? 9.841 5.785 -22.749 1.00 96.50 205 ARG A N 1
ATOM 1597 C CA . ARG A 1 205 ? 11.038 4.934 -22.618 1.00 96.50 205 ARG A CA 1
ATOM 1598 C C . ARG A 1 205 ? 10.954 4.001 -21.414 1.00 96.50 205 ARG A C 1
ATOM 1600 O O . ARG A 1 205 ? 11.334 2.841 -21.514 1.00 96.50 205 ARG A O 1
ATOM 1607 N N . THR A 1 206 ? 10.420 4.482 -20.295 1.00 97.75 206 THR A N 1
ATOM 1608 C CA . THR A 1 206 ? 10.221 3.673 -19.081 1.00 97.75 206 THR A CA 1
ATOM 1609 C C . THR A 1 206 ? 9.266 2.505 -19.345 1.00 97.75 206 THR A C 1
ATOM 1611 O O . THR A 1 206 ? 9.553 1.366 -18.977 1.00 97.75 206 THR A O 1
ATOM 1614 N N . LEU A 1 207 ? 8.157 2.759 -20.047 1.00 98.06 207 LEU A N 1
ATOM 1615 C CA . LEU A 1 207 ? 7.212 1.721 -20.468 1.00 98.06 207 LEU A CA 1
ATOM 1616 C C . LEU A 1 207 ? 7.831 0.731 -21.467 1.00 98.06 207 LEU A C 1
ATOM 1618 O O . LEU A 1 207 ? 7.519 -0.457 -21.423 1.00 98.06 207 LEU A O 1
ATOM 1622 N N . GLU A 1 208 ? 8.724 1.185 -22.349 1.00 97.62 208 GLU A N 1
ATOM 1623 C CA . GLU A 1 208 ? 9.449 0.306 -23.276 1.00 97.62 208 GLU A CA 1
ATOM 1624 C C . GLU A 1 208 ? 10.409 -0.638 -22.552 1.00 97.62 208 GLU A C 1
ATOM 1626 O O . GLU A 1 208 ? 10.433 -1.826 -22.872 1.00 97.62 208 GLU A O 1
ATOM 1631 N N . VAL A 1 209 ? 11.130 -0.149 -21.537 1.00 96.69 209 VAL A N 1
ATOM 1632 C CA . VAL A 1 209 ? 11.967 -0.992 -20.666 1.00 96.69 209 VAL A CA 1
ATOM 1633 C C . VAL A 1 209 ? 11.111 -2.030 -19.939 1.00 96.69 209 VAL A C 1
ATOM 1635 O O . VAL A 1 209 ? 11.431 -3.215 -19.979 1.00 96.69 209 VAL A O 1
ATOM 1638 N N . LEU A 1 210 ? 9.989 -1.609 -19.342 1.00 96.81 210 LEU A N 1
ATOM 1639 C CA . LEU A 1 210 ? 9.038 -2.510 -18.678 1.00 96.81 210 LEU A CA 1
ATOM 1640 C C . LEU A 1 210 ? 8.506 -3.605 -19.605 1.00 96.81 210 LEU A C 1
ATOM 1642 O O . LEU A 1 210 ? 8.350 -4.743 -19.184 1.00 96.81 210 LEU A O 1
ATOM 1646 N N . LYS A 1 211 ? 8.208 -3.264 -20.861 1.00 97.38 211 LYS A N 1
ATOM 1647 C CA . LYS A 1 211 ? 7.696 -4.217 -21.851 1.00 97.38 211 LYS A CA 1
ATOM 1648 C C . LYS A 1 211 ? 8.767 -5.203 -22.326 1.00 97.38 211 LYS A C 1
ATOM 1650 O O . LYS A 1 211 ? 8.432 -6.328 -22.687 1.00 97.38 211 LYS A O 1
ATOM 1655 N N . ALA A 1 212 ? 10.020 -4.762 -22.405 1.00 97.50 212 ALA A N 1
ATOM 1656 C CA . ALA A 1 212 ? 11.119 -5.557 -22.943 1.00 97.50 212 ALA A CA 1
ATOM 1657 C C . ALA A 1 212 ? 11.724 -6.533 -21.921 1.00 97.50 212 ALA A C 1
ATOM 1659 O O . ALA A 1 212 ? 12.327 -7.525 -22.331 1.00 97.50 212 ALA A O 1
ATOM 1660 N N . ASP A 1 213 ? 11.591 -6.265 -20.619 1.00 96.81 213 ASP A N 1
ATOM 1661 C CA . ASP A 1 213 ? 12.197 -7.087 -19.572 1.00 96.81 213 ASP A CA 1
ATOM 1662 C C . ASP A 1 213 ? 11.201 -8.094 -18.961 1.00 96.81 213 ASP A C 1
ATOM 1664 O O . ASP A 1 213 ? 10.227 -7.680 -18.333 1.00 96.81 213 ASP A O 1
ATOM 1668 N N . PRO A 1 214 ? 11.439 -9.416 -19.061 1.00 96.69 214 PRO A N 1
ATOM 1669 C CA . PRO A 1 214 ? 10.536 -10.427 -18.507 1.00 96.69 214 PRO A CA 1
ATOM 1670 C C . PRO A 1 214 ? 10.502 -10.469 -16.969 1.00 96.69 214 PRO A C 1
ATOM 1672 O O . PRO A 1 214 ? 9.622 -11.114 -16.400 1.00 96.69 214 PRO A O 1
ATOM 1675 N N . ARG A 1 215 ? 11.449 -9.816 -16.280 1.00 97.75 215 ARG A N 1
ATOM 1676 C CA . ARG A 1 215 ? 11.476 -9.680 -14.814 1.00 97.75 215 ARG A CA 1
ATOM 1677 C C . ARG A 1 215 ? 10.655 -8.506 -14.315 1.00 97.75 215 ARG A C 1
ATOM 1679 O O . ARG A 1 215 ? 10.528 -8.337 -13.106 1.00 97.75 215 ARG A O 1
ATOM 1686 N N . LEU A 1 216 ? 10.085 -7.705 -15.205 1.00 98.44 216 LEU A N 1
ATOM 1687 C CA . LEU A 1 216 ? 9.214 -6.604 -14.842 1.00 98.44 216 LEU A CA 1
ATOM 1688 C C . LEU A 1 216 ? 7.835 -6.831 -15.456 1.00 98.44 216 LEU A C 1
ATOM 1690 O O . LEU A 1 216 ? 7.698 -7.180 -16.622 1.00 98.44 216 LEU A O 1
ATOM 1694 N N . SER A 1 217 ? 6.790 -6.606 -14.671 1.00 98.25 217 SER A N 1
ATOM 1695 C CA . SER A 1 217 ? 5.413 -6.630 -15.153 1.00 98.25 217 SER A CA 1
ATOM 1696 C C . SER A 1 217 ? 4.760 -5.298 -14.853 1.00 98.25 217 SER A C 1
ATOM 1698 O O . SER A 1 217 ? 4.675 -4.895 -13.696 1.00 98.25 217 SER A O 1
ATOM 1700 N N . PHE A 1 218 ? 4.235 -4.626 -15.872 1.00 98.38 218 PHE A N 1
ATOM 1701 C CA . PHE A 1 218 ? 3.414 -3.441 -15.650 1.00 98.38 218 PHE A CA 1
ATOM 1702 C C . PHE A 1 218 ? 2.129 -3.821 -14.897 1.00 98.38 218 PHE A C 1
ATOM 1704 O O . PHE A 1 218 ? 1.455 -4.783 -15.259 1.00 98.38 218 PHE A O 1
ATOM 1711 N N . SER A 1 219 ? 1.806 -3.085 -13.833 1.00 97.50 219 SER A N 1
ATOM 1712 C CA . SER A 1 219 ? 0.650 -3.352 -12.958 1.00 97.50 219 SER A CA 1
ATOM 1713 C C . SER A 1 219 ? -0.269 -2.149 -12.743 1.00 97.50 219 SER A C 1
ATOM 1715 O O . SER A 1 219 ? -1.345 -2.315 -12.174 1.00 97.50 219 SER A O 1
ATOM 1717 N N . GLY A 1 220 ? 0.101 -0.966 -13.243 1.00 97.50 220 GLY A N 1
ATOM 1718 C CA . GLY A 1 220 ? -0.779 0.197 -13.245 1.00 97.50 220 GLY A CA 1
ATOM 1719 C C . GLY A 1 220 ? -0.061 1.539 -13.145 1.00 97.50 220 GLY A C 1
ATOM 1720 O O . GLY A 1 220 ? 1.170 1.630 -13.165 1.00 97.50 220 GLY A O 1
ATOM 1721 N N . PHE A 1 221 ? -0.880 2.580 -13.030 1.00 97.31 221 PHE A N 1
ATOM 1722 C CA . PHE A 1 221 ? -0.464 3.932 -12.681 1.00 97.31 221 PHE A CA 1
ATOM 1723 C C . PHE A 1 221 ? -1.001 4.295 -11.297 1.00 97.31 221 PHE A C 1
ATOM 1725 O O . PHE A 1 221 ? -2.104 3.887 -10.929 1.00 97.31 221 PHE A O 1
ATOM 1732 N N . MET A 1 222 ? -0.254 5.119 -10.568 1.00 96.19 222 MET A N 1
ATOM 1733 C CA . MET A 1 222 ? -0.682 5.704 -9.302 1.00 96.19 222 MET A CA 1
ATOM 1734 C C . MET A 1 2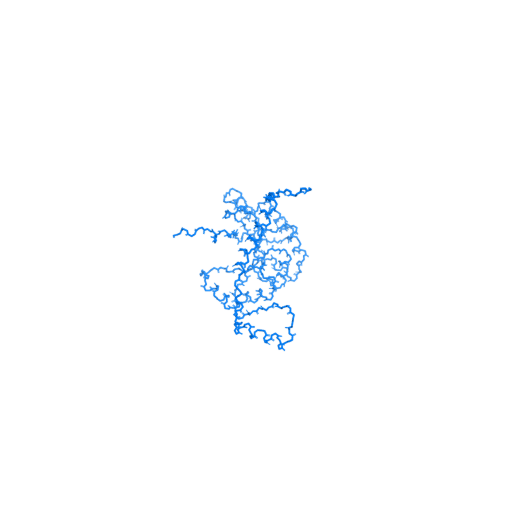22 ? -0.558 7.225 -9.388 1.00 96.19 222 MET A C 1
ATOM 1736 O O . MET A 1 222 ? 0.525 7.757 -9.611 1.00 96.19 222 MET A O 1
ATOM 1740 N N . GLY A 1 223 ? -1.679 7.920 -9.230 1.00 93.88 223 GLY A N 1
ATOM 1741 C CA . GLY A 1 223 ? -1.718 9.358 -8.987 1.00 93.88 223 GLY A CA 1
ATOM 1742 C C . GLY A 1 223 ? -2.173 9.606 -7.554 1.00 93.88 223 GLY A C 1
ATOM 1743 O O . GLY A 1 223 ? -2.933 8.811 -7.002 1.00 93.88 223 GLY A O 1
ATOM 1744 N N . TYR A 1 224 ? -1.690 10.683 -6.937 1.00 91.25 224 TYR A N 1
ATOM 1745 C CA . TYR A 1 224 ? -2.219 11.111 -5.645 1.00 91.25 224 TYR A CA 1
ATOM 1746 C C . TYR A 1 224 ? -2.486 12.622 -5.646 1.00 91.25 224 TYR A C 1
ATOM 1748 O O . TYR A 1 224 ? -1.576 13.451 -5.702 1.00 91.25 224 TYR A O 1
ATOM 1756 N N . GLU A 1 225 ? -3.760 12.974 -5.548 1.00 87.88 225 GLU A N 1
ATOM 1757 C CA . GLU A 1 225 ? -4.317 14.298 -5.831 1.00 87.88 225 GLU A CA 1
ATOM 1758 C C . GLU A 1 225 ? -4.960 14.982 -4.600 1.00 87.88 225 GLU A C 1
ATOM 1760 O O . GLU A 1 225 ? -6.090 15.463 -4.659 1.00 87.88 225 GLU A O 1
ATOM 1765 N N . PRO A 1 226 ? -4.255 15.125 -3.457 1.00 86.56 226 PRO A N 1
ATOM 1766 C CA . PRO A 1 226 ? -4.822 15.697 -2.229 1.00 86.56 226 PRO A CA 1
ATOM 1767 C C . PRO A 1 226 ? -5.201 17.178 -2.338 1.00 86.56 226 PRO A C 1
ATOM 1769 O O . PRO A 1 226 ? -5.749 17.734 -1.393 1.00 86.56 226 PRO A O 1
ATOM 1772 N N . HIS A 1 227 ? -4.878 17.832 -3.453 1.00 83.88 227 HIS A N 1
ATOM 1773 C CA . HIS A 1 227 ? -5.265 19.210 -3.720 1.00 83.88 227 HIS A CA 1
ATOM 1774 C C . HIS A 1 227 ? -6.705 19.330 -4.234 1.00 83.88 227 HIS A C 1
ATOM 1776 O O . HIS A 1 227 ? -7.258 20.423 -4.145 1.00 83.88 227 HIS A O 1
ATOM 1782 N N . LEU A 1 228 ? -7.328 18.246 -4.728 1.00 84.56 228 LEU A N 1
ATOM 1783 C CA . LEU A 1 228 ? -8.685 18.303 -5.285 1.00 84.56 228 LEU A CA 1
ATOM 1784 C C . LEU A 1 228 ? -9.735 18.856 -4.305 1.00 84.56 228 LEU A C 1
ATOM 1786 O O . LEU A 1 228 ? -10.500 19.720 -4.726 1.00 84.56 228 LEU A O 1
ATOM 1790 N N . PRO A 1 229 ? -9.775 18.460 -3.014 1.00 83.81 229 PRO A N 1
ATOM 1791 C CA . PRO A 1 229 ? -10.752 19.013 -2.070 1.00 83.81 229 PRO A CA 1
ATOM 1792 C C . PRO A 1 229 ? -10.574 20.513 -1.795 1.00 83.81 229 PRO A C 1
ATOM 1794 O O . PRO A 1 229 ? -11.499 21.159 -1.312 1.00 83.81 229 PRO A O 1
ATOM 1797 N N . SER A 1 230 ? -9.388 21.059 -2.074 1.00 82.31 230 SER A N 1
ATOM 1798 C CA . SER A 1 230 ? -9.062 22.476 -1.886 1.00 82.31 230 SER A CA 1
ATOM 1799 C C . SER A 1 230 ? -9.325 23.317 -3.135 1.00 82.31 230 SER A C 1
ATOM 1801 O O . SER A 1 230 ? -9.127 24.533 -3.095 1.00 82.31 230 SER A O 1
ATOM 1803 N N . LEU A 1 231 ? -9.722 22.699 -4.254 1.00 79.50 231 LEU A N 1
ATOM 1804 C CA . LEU A 1 231 ? -10.082 23.441 -5.455 1.00 79.50 231 LEU A CA 1
ATOM 1805 C C . LEU A 1 231 ? -11.347 24.271 -5.190 1.00 79.50 231 LEU A C 1
ATOM 1807 O O . LEU A 1 231 ? -12.264 23.791 -4.519 1.00 79.50 231 LEU A O 1
ATOM 1811 N N . PRO A 1 232 ? -11.430 25.508 -5.714 1.00 79.12 232 PRO A N 1
ATOM 1812 C CA . PRO A 1 232 ? -12.654 26.286 -5.632 1.00 79.12 232 PRO A CA 1
ATOM 1813 C C . PRO A 1 232 ? -13.808 25.484 -6.237 1.00 79.12 232 PRO A C 1
ATOM 1815 O O . PRO A 1 232 ? -13.729 25.048 -7.385 1.00 79.12 232 PRO A O 1
ATOM 1818 N N . THR A 1 233 ? -14.901 25.322 -5.496 1.00 72.50 233 THR A N 1
ATOM 1819 C CA . THR A 1 233 ? -16.183 24.872 -6.051 1.00 72.50 233 THR A CA 1
ATOM 1820 C C . THR A 1 233 ? -16.773 26.001 -6.889 1.00 72.50 233 THR A C 1
ATOM 1822 O O . THR A 1 233 ? -17.687 26.700 -6.465 1.00 72.50 233 THR A O 1
ATOM 1825 N N . THR A 1 234 ? -16.200 26.235 -8.064 1.00 60.94 234 THR A N 1
ATOM 1826 C CA . THR A 1 234 ? -16.856 26.973 -9.142 1.00 60.94 234 THR A CA 1
ATOM 1827 C C . THR A 1 234 ? -17.365 25.941 -10.138 1.00 60.94 234 THR A C 1
ATOM 1829 O O . THR A 1 234 ? -16.692 25.635 -11.122 1.00 60.94 234 THR A O 1
ATOM 1832 N N . LEU A 1 235 ? -18.519 25.359 -9.817 1.00 49.53 235 LEU A N 1
ATOM 1833 C CA . LEU A 1 235 ? -19.404 24.685 -10.763 1.00 49.53 235 LEU A CA 1
ATOM 1834 C C . LEU A 1 235 ? -20.728 25.443 -10.771 1.00 49.53 235 LEU A C 1
ATOM 1836 O O . LEU A 1 235 ? -21.192 25.790 -9.660 1.00 49.53 235 LEU A O 1
#

InterPro domains:
  IPR001608 Alanine racemase, N-terminal [PF01168] (62-227)
  IPR029066 PLP-binding barrel [G3DSA:3.20.20.10] (64-234)
  IPR029066 PLP-binding barrel [SSF51419] (62-229)
  IPR051466 D-amino acid metabolism enzyme [PTHR28004] (49-229)

Organism: NCBI:txid1280948

pLDDT: mean 87.29, std 18.32, range [31.41, 98.75]

Radius of gyration: 29.9 Å; chains: 1; bounding box: 45×100×78 Å

Foldseek 3Di:
DDDDDDDDDDDPVVVVVVVVVPVVVVVVVPPPPPPPDPPPPVVVVVVVVCVVVVNPDDDDDDDVVVVLVVLVVVLVPDDPPDQDEAECPVPVDLVVVVSSCVSNVHLHYEAEFLVSLQVCLVSPLPRQYEYPDADDLVSVVVSVVSRDPVSVSSQVSYAHEDFFLVVLVSVLVVLVVVVAAHAYEFEPDPPPPPTTDYPDDRVVVSVVVQVVDPSYHHDYYDYDCPCVVVDDPPD

Sequence (235 aa):
MPEGERRFSVSRRQLIIAGVGVVGVAGMTQRPRDKSGPREKYFLDMQDALAREGIGTPTLVIDLERLDANIDTLLTHLPNGMGYRIVAKSLPSLDLLSHIRNRTGTDRLMTFNQPMLNALSAHMPDADQLLGKPLPIAAVRTYFSELLPENGAAADQVQWLIDTPVRLEQYRELAIGLDRTFRINLEIDVGLHRGGFTPGEELRRTLEVLKADPRLSFSGFMGYEPHLPSLPTTL